Protein AF-A0A4R8WS89-F1 (afdb_monomer_lite)

Radius of gyration: 23.94 Å; chains: 1; bounding box: 69×52×67 Å

Foldseek 3Di:
DFPCVLQVLLLVLLLVLLVVLLVCLVAPLFDPVFPLRLVLSLLLSVLSNLLNVLLSQLSVLLVQLVVLVVVLLVVLQVCCVPPVGSDDDPPPDVVNVVSVVSNLVSLLSNLVSLQSSQQSLQLNLCSLLQFLAASVPGGNLQLDFCDQDDDDDPVRHDPSRVNRADPCVDPSNVLSVVLSVQLSVLLPVLADRCLVVLSVLVNCCSPPNPDEDWDWDWDQDPVPRTIDIATWAFPGSNDHNVVLCVVCVNPVPSGTDPGRVSVSSSSSSSSSSSSSNSSSVSSVVSNVVCSVPSVSRHRSCSHHDDDPDDDDDCDPDNDCPCPPVPPDDPDDDVSVVSSCVSSVNDDPDD

Sequence (350 aa):
MLALGSIKAGMSASLDFAGRLVEDLDSSLWDSSDPATDDVRDYMVGAARAVAANLQNASVHLKYYGELRYAQDAEMGQLSRSTGRPFPIPGTNPRFDEREAQLDAAEQGLFVAAGASLDCLAAVLAGVAGLRTPIQRVDYGMLTPLRVAGARTEVDYDRRLLRALSPAHTDLGQLQLGAVAALGAAVDASGPAGWLLWAFGVRNMSVHREHRMELISTARSTRRGRMVVDRLGPANPDQSHMAALKTAEYELAQFYIHEDLGTTLKGVMSSLSTTVVGTVAVLGNLWAERKARPELTVSASAQWKPVSAYQVFKGYEPGPMGISSEKSALIMHPSDARRMKAGGLIKPVR

Structure (mmCIF, N/CA/C/O backbone):
data_AF-A0A4R8WS89-F1
#
_entry.id   AF-A0A4R8WS89-F1
#
loop_
_atom_site.group_PDB
_atom_site.id
_atom_site.type_symbol
_atom_site.label_atom_id
_atom_site.label_alt_id
_atom_site.label_comp_id
_atom_site.label_asym_id
_atom_site.label_entity_id
_atom_site.label_seq_id
_atom_site.pdbx_PDB_ins_code
_atom_site.Cartn_x
_atom_site.Cartn_y
_atom_site.Cartn_z
_atom_site.occupancy
_atom_site.B_iso_or_equiv
_atom_site.auth_seq_id
_atom_site.auth_comp_id
_atom_site.auth_asym_id
_atom_site.auth_atom_id
_atom_site.pdbx_PDB_model_num
ATOM 1 N N . MET A 1 1 ? 9.024 0.461 21.483 1.00 44.91 1 MET A N 1
ATOM 2 C CA . MET A 1 1 ? 9.593 -0.427 20.444 1.00 44.91 1 MET A CA 1
ATOM 3 C C . MET A 1 1 ? 8.542 -0.574 19.344 1.00 44.91 1 MET A C 1
ATOM 5 O O . MET A 1 1 ? 7.397 -0.835 19.686 1.00 44.91 1 MET A O 1
ATOM 9 N N . LEU A 1 2 ? 8.857 -0.263 18.080 1.00 52.19 2 LEU A N 1
ATOM 10 C CA . LEU A 1 2 ? 7.896 -0.367 16.967 1.00 52.19 2 LEU A CA 1
ATOM 11 C C . LEU A 1 2 ? 7.466 -1.833 16.777 1.00 52.19 2 LEU A C 1
ATOM 13 O O . LEU A 1 2 ? 8.294 -2.730 16.941 1.00 52.19 2 LEU A O 1
ATOM 17 N N . ALA A 1 3 ? 6.208 -2.080 16.402 1.00 60.16 3 ALA A N 1
ATOM 18 C CA . ALA A 1 3 ? 5.693 -3.414 16.076 1.00 60.16 3 ALA A CA 1
ATOM 19 C C . ALA A 1 3 ? 6.201 -3.896 14.699 1.00 60.16 3 ALA A C 1
ATOM 21 O O . ALA A 1 3 ? 5.437 -4.367 13.867 1.00 60.16 3 ALA A O 1
ATOM 22 N N . LEU A 1 4 ? 7.507 -3.762 14.443 1.00 75.06 4 LEU A N 1
ATOM 23 C CA . LEU A 1 4 ? 8.119 -4.097 13.155 1.00 75.06 4 LEU A CA 1
ATOM 24 C C . LEU A 1 4 ? 8.041 -5.591 12.846 1.00 75.06 4 LEU A C 1
ATOM 26 O O . LEU A 1 4 ? 8.180 -5.964 11.690 1.00 75.06 4 LEU A O 1
ATOM 30 N N . GLY A 1 5 ? 7.819 -6.448 13.849 1.00 80.94 5 GLY A N 1
ATOM 31 C CA . GLY A 1 5 ? 7.820 -7.901 13.680 1.00 80.94 5 GLY A CA 1
ATOM 32 C C . GLY A 1 5 ? 6.913 -8.390 12.548 1.00 80.94 5 GLY A C 1
ATOM 33 O O . GLY A 1 5 ? 7.347 -9.227 11.765 1.00 80.94 5 GLY A O 1
ATOM 34 N N . SER A 1 6 ? 5.706 -7.828 12.409 1.00 84.00 6 SER A N 1
ATOM 35 C CA . SER A 1 6 ? 4.748 -8.237 11.371 1.00 84.00 6 SER A CA 1
ATOM 36 C C . SER A 1 6 ? 5.037 -7.666 9.983 1.00 84.00 6 SER A C 1
ATOM 38 O O . SER A 1 6 ? 4.530 -8.209 9.010 1.00 84.00 6 SER A O 1
ATOM 40 N N . ILE A 1 7 ? 5.840 -6.599 9.871 1.00 93.19 7 ILE A N 1
ATOM 41 C CA . ILE A 1 7 ? 6.095 -5.913 8.591 1.00 93.19 7 ILE A CA 1
ATOM 42 C C . ILE A 1 7 ? 7.534 -6.015 8.091 1.00 93.19 7 ILE A C 1
ATOM 44 O O . ILE A 1 7 ? 7.802 -5.700 6.931 1.00 93.19 7 ILE A O 1
ATOM 48 N N . LYS A 1 8 ? 8.461 -6.452 8.950 1.00 95.25 8 LYS A N 1
ATOM 49 C CA . LYS A 1 8 ? 9.904 -6.471 8.686 1.00 95.25 8 LYS A CA 1
ATOM 50 C C . LYS A 1 8 ? 10.237 -7.231 7.407 1.00 95.25 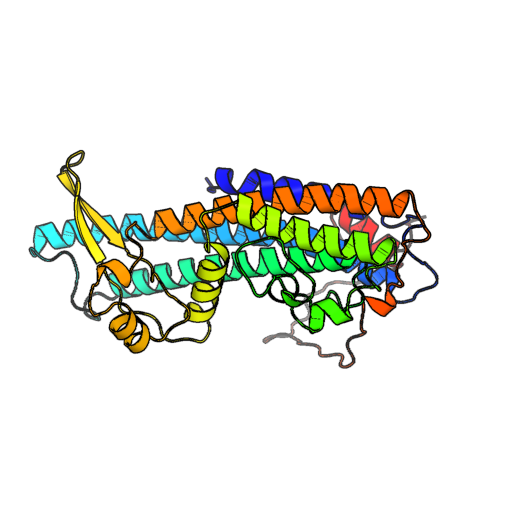8 LYS A C 1
ATOM 52 O O . LYS A 1 8 ? 11.046 -6.745 6.628 1.00 95.25 8 LYS A O 1
ATOM 57 N N . ALA A 1 9 ? 9.603 -8.382 7.182 1.00 96.69 9 ALA A N 1
ATOM 58 C CA . ALA A 1 9 ? 9.845 -9.195 5.994 1.00 96.69 9 ALA A CA 1
ATOM 59 C C . ALA A 1 9 ? 9.484 -8.438 4.704 1.00 96.69 9 ALA A C 1
ATOM 61 O O . ALA A 1 9 ? 10.320 -8.331 3.812 1.00 96.69 9 ALA A O 1
ATOM 62 N N . GLY A 1 10 ? 8.289 -7.843 4.637 1.00 97.31 10 GLY A N 1
ATOM 63 C CA . GLY A 1 10 ? 7.866 -7.023 3.497 1.00 97.31 10 GLY A CA 1
ATOM 64 C C . GLY A 1 10 ? 8.741 -5.785 3.284 1.00 97.31 10 GLY A C 1
ATOM 65 O O . GLY A 1 10 ? 9.119 -5.493 2.151 1.00 97.31 10 GLY A O 1
ATOM 66 N N . MET A 1 11 ? 9.135 -5.091 4.360 1.00 97.94 11 MET A N 1
ATOM 67 C CA . MET A 1 11 ? 10.064 -3.958 4.264 1.00 97.94 11 MET A CA 1
ATOM 68 C C . MET A 1 11 ? 11.417 -4.386 3.690 1.00 97.94 11 MET A C 1
ATOM 70 O O . MET A 1 11 ? 11.892 -3.767 2.741 1.00 97.94 11 MET A O 1
ATOM 74 N N . SER A 1 12 ? 12.024 -5.437 4.249 1.00 97.94 12 SER A N 1
ATOM 75 C CA . SER A 1 12 ? 13.309 -5.966 3.787 1.00 97.94 12 SER A CA 1
ATOM 76 C C . SER A 1 12 ? 13.232 -6.407 2.332 1.00 97.94 12 SER A C 1
ATOM 78 O O . SER A 1 12 ? 14.038 -5.945 1.538 1.00 97.94 12 SER A O 1
ATOM 80 N N . ALA A 1 13 ? 12.215 -7.188 1.954 1.00 98.06 13 ALA A N 1
ATOM 81 C CA . ALA A 1 13 ? 12.032 -7.625 0.573 1.00 98.06 13 ALA A CA 1
ATOM 82 C C . ALA A 1 13 ? 11.988 -6.433 -0.396 1.00 98.06 13 ALA A C 1
ATOM 84 O O . ALA A 1 13 ? 12.716 -6.408 -1.388 1.00 98.06 13 ALA A O 1
ATOM 85 N N . SER A 1 14 ? 11.187 -5.411 -0.087 1.00 98.06 14 SER A N 1
ATOM 86 C CA . SER A 1 14 ? 11.056 -4.241 -0.957 1.00 98.06 14 SER A CA 1
ATOM 87 C C . SER A 1 14 ? 12.336 -3.404 -1.040 1.00 98.06 14 SER A C 1
ATOM 89 O O . SER A 1 14 ? 12.697 -2.930 -2.117 1.00 98.06 14 SER A O 1
ATOM 91 N N . LEU A 1 15 ? 13.046 -3.234 0.080 1.00 97.88 15 LEU A N 1
ATOM 92 C CA . LEU A 1 15 ? 14.325 -2.519 0.117 1.00 97.88 15 LEU A CA 1
ATOM 93 C C . LEU A 1 15 ? 15.430 -3.274 -0.625 1.00 97.88 15 LEU A C 1
ATOM 95 O O . LEU A 1 15 ? 16.183 -2.653 -1.375 1.00 97.88 15 LEU A O 1
ATOM 99 N N . ASP A 1 16 ? 15.494 -4.594 -0.470 1.00 97.75 16 ASP A N 1
ATOM 100 C CA . ASP A 1 16 ? 16.438 -5.449 -1.186 1.00 97.75 16 ASP A CA 1
ATOM 101 C C . ASP A 1 16 ? 16.180 -5.377 -2.695 1.00 97.75 16 ASP A C 1
ATOM 103 O O . ASP A 1 16 ? 17.112 -5.233 -3.488 1.00 97.75 16 ASP A O 1
ATOM 107 N N . PHE A 1 17 ? 14.909 -5.398 -3.109 1.00 97.88 17 PHE A N 1
ATOM 108 C CA . PHE A 1 17 ? 14.542 -5.232 -4.512 1.00 97.88 17 PHE A CA 1
ATOM 109 C C . PHE A 1 17 ? 14.887 -3.838 -5.045 1.00 97.88 17 PHE A C 1
ATOM 111 O O . PHE A 1 17 ? 15.453 -3.724 -6.129 1.00 97.88 17 PHE A O 1
ATOM 118 N N . ALA A 1 18 ? 14.644 -2.779 -4.267 1.00 97.50 18 ALA A N 1
ATOM 119 C CA . ALA A 1 18 ? 15.097 -1.435 -4.618 1.00 97.50 18 ALA A CA 1
ATOM 120 C C . ALA A 1 18 ? 16.629 -1.364 -4.765 1.00 97.50 18 ALA A C 1
ATOM 122 O O . ALA A 1 18 ? 17.125 -0.652 -5.635 1.00 97.50 18 ALA A O 1
ATOM 123 N N . GLY A 1 19 ? 17.379 -2.109 -3.946 1.00 95.94 19 GLY A N 1
ATOM 124 C CA . GLY A 1 19 ? 18.829 -2.270 -4.077 1.00 95.94 19 GLY A CA 1
ATOM 125 C C . GLY A 1 19 ? 19.228 -2.877 -5.421 1.00 95.94 19 GLY A C 1
ATOM 126 O O . GLY A 1 19 ? 20.057 -2.301 -6.121 1.00 95.94 19 GLY A O 1
ATOM 127 N N . ARG A 1 20 ? 18.562 -3.962 -5.835 1.00 95.12 20 ARG A N 1
ATOM 128 C CA . ARG A 1 20 ? 18.774 -4.591 -7.153 1.00 95.12 20 ARG A CA 1
ATOM 129 C C . ARG A 1 20 ? 18.468 -3.634 -8.307 1.00 95.12 20 ARG A C 1
ATOM 131 O O . ARG A 1 20 ? 19.241 -3.552 -9.253 1.00 95.12 20 ARG A O 1
ATOM 138 N N . LEU A 1 21 ? 17.383 -2.859 -8.210 1.00 94.69 21 LEU A N 1
ATOM 139 C CA . LEU A 1 21 ? 17.062 -1.833 -9.211 1.00 94.69 21 LEU A CA 1
ATOM 140 C C . LEU A 1 21 ? 18.150 -0.749 -9.297 1.00 94.69 21 LEU A C 1
ATOM 142 O O . LEU A 1 21 ? 18.467 -0.292 -10.390 1.00 94.69 21 LEU A O 1
ATOM 146 N N . VAL A 1 22 ? 18.746 -0.357 -8.162 1.00 94.00 22 VAL A N 1
ATOM 147 C CA . VAL A 1 22 ? 19.872 0.595 -8.125 1.00 94.00 22 VAL A CA 1
ATOM 148 C C . VAL A 1 22 ? 21.136 0.011 -8.764 1.00 94.00 22 VAL A C 1
ATOM 150 O O . VAL A 1 22 ? 21.886 0.742 -9.406 1.00 94.00 22 VAL A O 1
ATOM 153 N N . GLU A 1 23 ? 21.402 -1.279 -8.570 1.00 92.38 23 GLU A N 1
ATOM 154 C CA . GLU A 1 23 ? 22.540 -1.970 -9.194 1.00 92.38 23 GLU A CA 1
ATOM 155 C C . GLU A 1 23 ? 22.389 -2.070 -10.716 1.00 92.38 23 GLU A C 1
ATOM 157 O O . GLU A 1 23 ? 23.380 -1.968 -11.435 1.00 92.38 23 GLU A O 1
ATOM 162 N N . ASP A 1 24 ? 21.154 -2.184 -11.205 1.00 91.88 24 ASP A N 1
ATOM 163 C CA . ASP A 1 24 ? 20.833 -2.339 -12.624 1.00 91.88 24 ASP A CA 1
ATOM 164 C C . ASP A 1 24 ? 20.490 -1.007 -13.337 1.00 91.88 24 ASP A C 1
ATOM 166 O O . ASP A 1 24 ? 19.941 -1.034 -14.443 1.00 91.88 24 ASP A O 1
ATOM 170 N N . LEU A 1 25 ? 20.805 0.162 -12.755 1.00 87.50 25 LEU A N 1
ATOM 171 C CA . LEU A 1 25 ? 20.518 1.478 -13.366 1.00 87.50 25 LEU A CA 1
ATOM 172 C C . LEU A 1 25 ? 21.179 1.663 -14.742 1.00 87.50 25 LEU A C 1
ATOM 174 O O . LEU A 1 25 ? 20.567 2.241 -15.635 1.00 87.50 25 LEU A O 1
ATOM 178 N N . ASP A 1 26 ? 22.383 1.117 -14.924 1.00 82.25 26 ASP A N 1
ATOM 179 C CA . ASP A 1 26 ? 23.155 1.193 -16.174 1.00 82.25 26 ASP A CA 1
ATOM 180 C C . ASP A 1 26 ? 23.006 -0.075 -17.044 1.00 82.25 26 ASP A C 1
ATOM 182 O O . ASP A 1 26 ? 23.783 -0.303 -17.971 1.00 82.25 26 ASP A O 1
ATOM 186 N N . SER A 1 27 ? 22.039 -0.947 -16.735 1.00 78.56 27 SER A N 1
ATOM 187 C CA . SER A 1 27 ? 21.859 -2.208 -17.464 1.00 78.56 27 SER A CA 1
ATOM 188 C C . SER A 1 27 ? 21.318 -2.002 -18.886 1.00 78.56 27 SER A C 1
ATOM 190 O O . SER A 1 27 ? 20.591 -1.049 -19.171 1.00 78.56 27 SER A O 1
ATOM 192 N N . SER A 1 28 ? 21.617 -2.953 -19.779 1.00 77.06 28 SER A N 1
ATOM 193 C CA . SER A 1 28 ? 21.135 -2.973 -21.172 1.00 77.06 28 SER A CA 1
ATOM 194 C C . SER A 1 28 ? 19.626 -3.199 -21.312 1.00 77.06 28 SER A C 1
ATOM 196 O O . SER A 1 28 ? 19.102 -3.113 -22.418 1.00 77.06 28 SER A O 1
ATOM 198 N N . LEU A 1 29 ? 18.927 -3.483 -20.208 1.00 80.38 29 LEU A N 1
ATOM 199 C CA . LEU A 1 29 ? 17.463 -3.544 -20.154 1.00 80.38 29 LEU A CA 1
ATOM 200 C C . LEU A 1 29 ? 16.787 -2.224 -20.484 1.00 80.38 29 LEU A C 1
ATOM 202 O O . LEU A 1 29 ? 15.601 -2.178 -20.801 1.00 80.38 29 LEU A O 1
ATOM 206 N N . TRP A 1 30 ? 17.521 -1.147 -20.293 1.00 83.88 30 TRP A N 1
ATOM 207 C CA . TRP A 1 30 ? 17.014 0.185 -20.438 1.00 83.88 30 TRP A CA 1
ATOM 208 C C . TRP A 1 30 ? 17.479 0.742 -21.771 1.00 83.88 30 TRP A C 1
ATOM 210 O O . TRP A 1 30 ? 18.681 0.866 -22.013 1.00 83.88 30 TRP A O 1
ATOM 220 N N . ASP A 1 31 ? 16.528 1.123 -22.611 1.00 85.12 31 ASP A N 1
ATOM 221 C CA . ASP A 1 31 ? 16.833 1.798 -23.861 1.00 85.12 31 ASP A CA 1
ATOM 222 C C . ASP A 1 31 ? 17.318 3.226 -23.575 1.00 85.12 31 ASP A C 1
ATOM 224 O O . ASP A 1 31 ? 16.526 4.127 -23.303 1.00 85.12 31 ASP A O 1
ATOM 228 N N . SER A 1 32 ? 18.633 3.440 -23.614 1.00 83.00 32 SER A N 1
ATOM 229 C CA . SER A 1 32 ? 19.241 4.755 -23.383 1.00 83.00 32 SER A CA 1
ATOM 230 C C . SER A 1 32 ? 18.917 5.779 -24.473 1.00 83.00 32 SER A C 1
ATOM 232 O O . SER A 1 32 ? 19.190 6.963 -24.283 1.00 83.00 32 SER A O 1
ATOM 234 N N . SER A 1 33 ? 18.346 5.349 -25.603 1.00 86.81 33 SER A N 1
ATOM 235 C CA . SER A 1 33 ? 17.856 6.258 -26.639 1.00 86.81 33 SER A CA 1
ATOM 236 C C . SER A 1 33 ? 16.456 6.805 -26.340 1.00 86.81 33 SER A C 1
ATOM 238 O O . SER A 1 33 ? 16.067 7.828 -26.906 1.00 86.81 33 SER A O 1
ATOM 240 N N . ASP A 1 34 ? 15.713 6.171 -25.426 1.00 90.25 34 ASP A N 1
ATOM 241 C CA . ASP A 1 34 ? 14.384 6.612 -25.015 1.00 90.25 34 ASP A CA 1
ATOM 242 C C . ASP A 1 34 ? 14.492 7.722 -23.948 1.00 90.25 34 ASP A C 1
ATOM 244 O O . ASP A 1 34 ? 15.013 7.484 -22.854 1.00 90.25 34 ASP A O 1
ATOM 248 N N . PRO A 1 35 ? 13.984 8.941 -24.217 1.00 88.25 35 PRO A N 1
ATOM 249 C CA . PRO A 1 35 ? 14.132 10.080 -23.311 1.00 88.25 35 PRO A CA 1
ATOM 250 C C . PRO A 1 35 ? 13.407 9.903 -21.969 1.00 88.25 35 PRO A C 1
ATOM 252 O O . PRO A 1 35 ? 13.700 10.632 -21.027 1.00 88.25 35 PRO A O 1
ATOM 255 N N . ALA A 1 36 ? 12.464 8.963 -21.863 1.00 92.50 36 ALA A N 1
ATOM 256 C CA . ALA A 1 36 ? 11.758 8.672 -20.617 1.00 92.50 36 ALA A CA 1
ATOM 257 C C . ALA A 1 36 ? 12.492 7.665 -19.715 1.00 92.50 36 ALA A C 1
ATOM 259 O O . ALA A 1 36 ? 12.030 7.370 -18.611 1.00 92.50 36 ALA A O 1
ATOM 260 N N . THR A 1 37 ? 13.608 7.098 -20.174 1.00 92.25 37 THR A N 1
ATOM 261 C CA . THR A 1 37 ? 14.302 6.018 -19.468 1.00 92.25 37 THR A CA 1
ATOM 262 C C . THR A 1 37 ? 14.797 6.439 -18.088 1.00 92.25 37 THR A C 1
ATOM 264 O O . THR A 1 37 ? 14.588 5.703 -17.123 1.00 92.25 37 THR A O 1
ATOM 267 N N . ASP A 1 38 ? 15.395 7.623 -17.959 1.00 90.88 38 ASP A N 1
ATOM 268 C CA . ASP A 1 38 ? 15.930 8.100 -16.676 1.00 90.88 38 ASP A CA 1
ATOM 269 C C . ASP A 1 38 ? 14.822 8.311 -15.639 1.00 90.88 38 ASP A C 1
ATOM 271 O O . ASP A 1 38 ? 14.949 7.899 -14.483 1.00 90.88 38 ASP A O 1
ATOM 275 N N . ASP A 1 39 ? 13.698 8.864 -16.085 1.00 92.19 39 ASP A N 1
ATOM 276 C CA . ASP A 1 39 ? 12.503 9.076 -15.279 1.00 92.19 39 ASP A CA 1
ATOM 277 C C . ASP A 1 39 ? 11.899 7.753 -14.775 1.00 92.19 39 ASP A C 1
ATOM 279 O O . ASP A 1 39 ? 11.593 7.609 -13.588 1.00 92.19 39 ASP A O 1
ATOM 283 N N . VAL A 1 40 ? 11.744 6.761 -15.661 1.00 93.75 40 VAL A N 1
ATOM 284 C CA . VAL A 1 40 ? 11.196 5.443 -15.298 1.00 93.75 40 VAL A CA 1
ATOM 285 C C . VAL A 1 40 ? 12.122 4.720 -14.320 1.00 93.75 40 VAL A C 1
ATOM 287 O O . VAL A 1 40 ? 11.647 4.203 -13.304 1.00 93.75 40 VAL A O 1
ATOM 290 N N . ARG A 1 41 ? 13.435 4.716 -14.589 1.00 92.69 41 ARG A N 1
ATOM 291 C CA . ARG A 1 41 ? 14.458 4.126 -13.711 1.00 92.69 41 ARG A CA 1
ATOM 292 C C . ARG A 1 41 ? 14.380 4.714 -12.305 1.00 92.69 41 ARG A C 1
ATOM 294 O O . ARG A 1 41 ? 14.272 3.969 -11.328 1.00 92.69 41 ARG A O 1
ATOM 301 N N . ASP A 1 42 ? 14.417 6.043 -12.201 1.00 93.31 42 ASP A N 1
ATOM 302 C CA . ASP A 1 42 ? 14.397 6.729 -10.913 1.00 93.31 42 ASP A CA 1
ATOM 303 C C . ASP A 1 42 ? 13.085 6.486 -10.160 1.00 93.31 42 ASP A C 1
ATOM 305 O O . ASP A 1 42 ? 13.095 6.122 -8.976 1.00 93.31 42 ASP A O 1
ATOM 309 N N . TYR A 1 43 ? 11.958 6.609 -10.865 1.00 95.38 43 TYR A N 1
ATOM 310 C CA . TYR A 1 43 ? 10.637 6.429 -10.285 1.00 95.38 43 TYR A CA 1
ATOM 311 C C . TYR A 1 43 ? 10.436 5.013 -9.744 1.00 95.38 43 TYR A C 1
ATOM 313 O O . TYR A 1 43 ? 9.904 4.857 -8.647 1.00 95.38 43 TYR A O 1
ATOM 321 N N . MET A 1 44 ? 10.893 3.975 -10.451 1.00 95.56 44 MET A N 1
ATOM 322 C CA . MET A 1 44 ? 10.782 2.589 -9.982 1.00 95.56 44 MET A CA 1
ATOM 323 C C . MET A 1 44 ? 11.575 2.343 -8.694 1.00 95.56 44 MET A C 1
ATOM 325 O O . MET A 1 44 ? 11.065 1.698 -7.774 1.00 95.56 44 MET A O 1
ATOM 329 N N . VAL A 1 45 ? 12.791 2.891 -8.586 1.00 96.56 45 VAL A N 1
ATOM 330 C CA . VAL A 1 45 ? 13.577 2.830 -7.342 1.00 96.56 45 VAL A CA 1
ATOM 331 C C . VAL A 1 45 ? 12.851 3.567 -6.213 1.00 96.56 45 VAL A C 1
ATOM 333 O O . VAL A 1 45 ? 12.752 3.049 -5.096 1.00 96.56 45 VAL A O 1
ATOM 336 N N . GLY A 1 46 ? 12.322 4.760 -6.498 1.00 96.69 46 GLY A N 1
ATOM 337 C CA . GLY A 1 46 ? 11.535 5.547 -5.552 1.00 96.69 46 GLY A CA 1
ATOM 338 C C . GLY A 1 46 ? 10.292 4.805 -5.060 1.00 96.69 46 GLY A C 1
ATOM 339 O O . GLY A 1 46 ? 10.086 4.693 -3.853 1.00 96.69 46 GLY A O 1
ATOM 340 N N . ALA A 1 47 ? 9.511 4.231 -5.975 1.00 98.00 47 ALA A N 1
ATOM 341 C CA . ALA A 1 47 ? 8.306 3.467 -5.675 1.00 98.00 47 ALA A CA 1
ATOM 342 C C . ALA A 1 47 ? 8.617 2.215 -4.837 1.00 98.00 47 ALA A C 1
ATOM 344 O O . ALA A 1 47 ? 7.959 1.983 -3.825 1.00 98.00 47 ALA A O 1
ATOM 345 N N . ALA A 1 48 ? 9.673 1.461 -5.166 1.00 98.12 48 ALA A N 1
ATOM 346 C CA . ALA A 1 48 ? 10.086 0.289 -4.388 1.00 98.12 48 ALA A CA 1
ATOM 347 C C . ALA A 1 48 ? 10.512 0.650 -2.952 1.00 98.12 48 ALA A C 1
ATOM 349 O O . ALA A 1 48 ? 10.204 -0.073 -2.002 1.00 98.12 48 ALA A O 1
ATOM 350 N N . ARG A 1 49 ? 11.167 1.799 -2.747 1.00 97.88 49 ARG A N 1
ATOM 351 C CA . ARG A 1 49 ? 11.454 2.308 -1.392 1.00 97.88 49 ARG A CA 1
ATOM 352 C C . ARG A 1 49 ? 10.196 2.806 -0.684 1.00 97.88 49 ARG A C 1
ATOM 354 O O . ARG A 1 49 ? 10.046 2.585 0.518 1.00 97.88 49 ARG A O 1
ATOM 361 N N . ALA A 1 50 ? 9.289 3.446 -1.419 1.00 98.19 50 ALA A N 1
ATOM 362 C CA . ALA A 1 50 ? 8.039 3.970 -0.883 1.00 98.19 50 ALA A CA 1
ATOM 363 C C . ALA A 1 50 ? 7.127 2.860 -0.343 1.00 98.19 50 ALA A C 1
ATOM 365 O O . ALA A 1 50 ? 6.490 3.068 0.685 1.00 98.19 50 ALA A O 1
ATOM 366 N N . VAL A 1 51 ? 7.130 1.657 -0.935 1.00 98.44 51 VAL A N 1
ATOM 367 C CA . VAL A 1 51 ? 6.446 0.478 -0.365 1.00 98.44 51 VAL A CA 1
ATOM 368 C C . VAL A 1 51 ? 6.875 0.248 1.090 1.00 98.44 51 VAL A C 1
ATOM 370 O O . VAL A 1 51 ? 6.018 0.171 1.972 1.00 98.44 51 VAL A O 1
ATOM 373 N N . ALA A 1 52 ? 8.186 0.196 1.363 1.00 97.88 52 ALA A N 1
ATOM 374 C CA . ALA A 1 52 ? 8.722 -0.024 2.708 1.00 97.88 52 ALA A CA 1
ATOM 375 C C . ALA A 1 52 ? 8.445 1.154 3.655 1.00 97.88 52 ALA A C 1
ATOM 377 O O . ALA A 1 52 ? 8.069 0.935 4.808 1.00 97.88 52 ALA A O 1
ATOM 378 N N . ALA A 1 53 ? 8.579 2.393 3.170 1.00 97.81 53 ALA A N 1
ATOM 379 C CA . ALA A 1 53 ? 8.251 3.589 3.948 1.00 97.81 53 ALA A CA 1
ATOM 380 C C . ALA A 1 53 ? 6.765 3.615 4.352 1.00 97.81 53 ALA A C 1
ATOM 382 O O . ALA A 1 53 ? 6.432 3.905 5.499 1.00 97.81 53 ALA A O 1
ATOM 383 N N . ASN A 1 54 ? 5.867 3.230 3.443 1.00 98.31 54 ASN A N 1
ATOM 384 C CA . ASN A 1 54 ? 4.432 3.168 3.699 1.00 98.31 54 ASN A CA 1
ATOM 385 C C . ASN A 1 54 ? 4.054 2.025 4.656 1.00 98.31 54 ASN A C 1
ATOM 387 O O . ASN A 1 54 ? 3.227 2.234 5.543 1.00 98.31 54 ASN A O 1
ATOM 391 N N . LEU A 1 55 ? 4.709 0.857 4.571 1.00 97.75 55 LEU A N 1
ATOM 392 C CA . LEU A 1 55 ? 4.571 -0.195 5.592 1.00 97.75 55 LEU A CA 1
ATOM 393 C C . LEU A 1 55 ? 4.979 0.319 6.977 1.00 97.75 55 LEU A C 1
ATOM 395 O O . LEU A 1 55 ? 4.278 0.087 7.965 1.00 97.75 55 LEU A O 1
ATOM 399 N N . GLN A 1 56 ? 6.099 1.042 7.053 1.00 97.19 56 GLN A N 1
ATOM 400 C CA . GLN A 1 56 ? 6.569 1.635 8.299 1.00 97.19 56 GLN A CA 1
ATOM 401 C C . GLN A 1 56 ? 5.558 2.647 8.851 1.00 97.19 56 GLN A C 1
ATOM 403 O O . GLN A 1 56 ? 5.203 2.545 10.026 1.00 97.19 56 GLN A O 1
ATOM 408 N N . ASN A 1 57 ? 5.042 3.554 8.019 1.00 97.31 57 ASN A N 1
ATOM 409 C CA . ASN A 1 57 ? 4.009 4.519 8.408 1.00 97.31 57 ASN A CA 1
ATOM 410 C C . ASN A 1 57 ? 2.754 3.817 8.947 1.00 97.31 57 ASN A C 1
ATOM 412 O O . ASN A 1 57 ? 2.287 4.140 10.039 1.00 97.31 57 ASN A O 1
ATOM 416 N N . ALA A 1 58 ? 2.266 2.786 8.255 1.00 97.06 58 ALA A N 1
ATOM 417 C CA . ALA A 1 58 ? 1.127 1.997 8.716 1.00 97.06 58 ALA A CA 1
ATOM 418 C C . ALA A 1 58 ? 1.396 1.320 10.080 1.00 97.06 58 ALA A C 1
ATOM 420 O O . ALA A 1 58 ? 0.520 1.295 10.944 1.00 97.06 58 ALA A O 1
ATOM 421 N N . SER A 1 59 ? 2.624 0.848 10.342 1.00 96.62 59 SER A N 1
ATOM 422 C CA . SER A 1 59 ? 2.984 0.295 11.662 1.00 96.62 59 SER A CA 1
ATOM 423 C C . SER A 1 59 ? 3.042 1.331 12.784 1.00 96.62 59 SER A C 1
ATOM 425 O O . SER A 1 59 ? 2.751 0.996 13.935 1.00 96.62 59 SER A O 1
ATOM 427 N N . VAL A 1 60 ? 3.409 2.580 12.473 1.00 96.94 60 VAL A N 1
ATOM 428 C CA . VAL A 1 60 ? 3.376 3.687 13.438 1.00 96.94 60 VAL A CA 1
ATOM 429 C C . VAL A 1 60 ? 1.931 3.956 13.843 1.00 96.94 60 VAL A C 1
ATOM 431 O O . VAL A 1 60 ? 1.645 4.004 15.038 1.00 96.94 60 VAL A O 1
ATOM 434 N N . HIS A 1 61 ? 1.021 4.027 12.870 1.00 97.50 61 HIS A N 1
ATOM 435 C CA . HIS A 1 61 ? -0.409 4.183 13.122 1.00 97.50 61 HIS A CA 1
ATOM 436 C C . HIS A 1 61 ? -0.994 3.017 13.927 1.00 97.50 61 HIS A C 1
ATOM 438 O O . HIS A 1 61 ? -1.678 3.255 14.917 1.00 97.50 61 HIS A O 1
ATOM 444 N N . LEU A 1 62 ? -0.643 1.767 13.601 1.00 96.69 62 LEU A N 1
ATOM 445 C CA . LEU A 1 62 ? -1.078 0.597 14.376 1.00 96.69 62 LEU A CA 1
ATOM 446 C C . LEU A 1 62 ? -0.602 0.651 15.835 1.00 96.69 62 LEU A C 1
ATOM 448 O O . LEU A 1 62 ? -1.344 0.322 16.762 1.00 96.69 62 LEU A O 1
ATOM 452 N N . LYS A 1 63 ? 0.656 1.048 16.053 1.00 95.88 63 LYS A N 1
ATOM 453 C CA . LYS A 1 63 ? 1.210 1.195 17.401 1.00 95.88 63 LYS A CA 1
ATOM 454 C C . LYS A 1 63 ? 0.487 2.298 18.169 1.00 95.88 63 LYS A C 1
ATOM 456 O O . LYS A 1 63 ? 0.119 2.074 19.319 1.00 95.88 63 LYS A O 1
ATOM 461 N N . TYR A 1 64 ? 0.290 3.451 17.536 1.00 96.44 64 TYR A N 1
ATOM 462 C CA . TYR A 1 64 ? -0.399 4.582 18.143 1.00 96.44 64 TYR A CA 1
ATOM 463 C C . TYR A 1 64 ? -1.847 4.220 18.498 1.00 96.44 64 TYR A C 1
ATOM 465 O O . TYR A 1 64 ? -2.254 4.427 19.638 1.00 96.44 64 TYR A O 1
ATOM 473 N N . TYR A 1 65 ? -2.565 3.541 17.595 1.00 95.81 65 TYR A N 1
ATOM 474 C CA . TYR A 1 65 ? -3.891 2.977 17.860 1.00 95.81 65 TYR A CA 1
ATOM 475 C C . TYR A 1 65 ? -3.886 2.081 19.107 1.00 95.81 65 TYR A C 1
ATOM 477 O O . TYR A 1 65 ? -4.713 2.246 19.997 1.00 95.81 65 TYR A O 1
ATOM 485 N N . GLY A 1 66 ? -2.918 1.166 19.231 1.00 93.75 66 GLY A N 1
ATOM 486 C CA . GLY A 1 66 ? -2.805 0.291 20.403 1.00 93.75 66 GLY A CA 1
ATOM 487 C C . GLY A 1 66 ? -2.542 1.032 21.723 1.00 93.75 66 GLY A C 1
ATOM 488 O O . GLY A 1 66 ? -3.077 0.641 22.762 1.00 93.75 66 GLY A O 1
ATOM 489 N N . GLU A 1 67 ? -1.740 2.101 21.699 1.00 94.69 67 GLU A N 1
ATOM 490 C CA . GLU A 1 67 ? -1.449 2.941 22.872 1.00 94.69 67 GLU A CA 1
ATOM 491 C C . GLU A 1 67 ? -2.685 3.737 23.311 1.00 94.69 67 GLU A C 1
ATOM 493 O O . GLU A 1 67 ? -3.038 3.730 24.495 1.00 94.69 67 GLU A O 1
ATOM 498 N N . LEU A 1 68 ? -3.380 4.354 22.353 1.00 93.94 68 LEU A N 1
ATOM 499 C CA . LEU A 1 68 ? -4.647 5.045 22.583 1.00 93.94 68 LEU A CA 1
ATOM 500 C C . LEU A 1 68 ? -5.709 4.085 23.117 1.00 93.94 68 LEU A C 1
ATOM 502 O O . LEU A 1 68 ? -6.384 4.389 24.101 1.00 93.94 68 LEU A O 1
ATOM 506 N N . ARG A 1 69 ? -5.800 2.889 22.525 1.00 90.69 69 ARG A N 1
ATOM 507 C CA . ARG A 1 69 ? -6.775 1.877 22.920 1.00 90.69 69 ARG A CA 1
ATOM 508 C C . ARG A 1 69 ? -6.579 1.447 24.365 1.00 90.69 69 ARG A C 1
ATOM 510 O O . ARG A 1 69 ? -7.527 1.445 25.143 1.00 90.69 69 ARG A O 1
ATOM 517 N N . TYR A 1 70 ? -5.337 1.160 24.748 1.00 89.38 70 TYR A N 1
ATOM 518 C CA . TYR A 1 70 ? -5.004 0.797 26.121 1.00 89.38 70 TYR A CA 1
ATOM 519 C C . TYR A 1 70 ? -5.396 1.891 27.126 1.00 89.38 70 TYR A C 1
ATOM 521 O O . TYR A 1 70 ? -5.945 1.591 28.190 1.00 89.38 70 TYR A O 1
ATOM 529 N N . ALA A 1 71 ? -5.127 3.158 26.795 1.00 89.56 71 ALA A N 1
ATOM 530 C CA . ALA A 1 71 ? -5.499 4.288 27.641 1.00 89.56 71 ALA A CA 1
ATOM 531 C C . ALA A 1 71 ? -7.025 4.422 27.774 1.00 89.56 71 ALA A C 1
ATOM 533 O O . ALA A 1 71 ? -7.529 4.633 28.878 1.00 89.56 71 ALA A O 1
ATOM 534 N N . GLN A 1 72 ? -7.758 4.243 26.674 1.00 87.88 72 GLN A N 1
ATOM 535 C CA . GLN A 1 72 ? -9.214 4.319 26.677 1.00 87.88 72 GLN A CA 1
ATOM 536 C C . GLN A 1 72 ? -9.858 3.184 27.472 1.00 87.88 72 GLN A C 1
ATOM 538 O O . GLN A 1 72 ? -10.743 3.437 28.286 1.00 87.88 72 GLN A O 1
ATOM 543 N N . ASP A 1 73 ? -9.386 1.948 27.308 1.00 85.25 73 ASP A N 1
ATOM 544 C CA . ASP A 1 73 ? -9.884 0.789 28.058 1.00 85.25 73 ASP A CA 1
ATOM 545 C C . ASP A 1 73 ? -9.688 0.960 29.567 1.00 85.25 73 ASP A C 1
ATOM 547 O O . ASP A 1 73 ? -10.551 0.594 30.374 1.00 85.25 73 ASP A O 1
ATOM 551 N N . ALA A 1 74 ? -8.561 1.555 29.969 1.00 85.19 74 ALA A N 1
ATOM 552 C CA . ALA A 1 74 ? -8.305 1.882 31.363 1.00 85.19 74 ALA A CA 1
ATOM 553 C C . ALA A 1 74 ? -9.313 2.912 31.903 1.00 85.19 74 ALA A C 1
ATOM 555 O O . ALA A 1 74 ? -9.832 2.720 33.008 1.00 85.19 74 ALA A O 1
ATOM 556 N N . GLU A 1 75 ? -9.615 3.960 31.131 1.00 86.00 75 GLU A N 1
ATOM 557 C CA . GLU A 1 75 ? -10.595 4.992 31.492 1.00 86.00 75 GLU A CA 1
ATOM 558 C C . GLU A 1 75 ? -12.022 4.426 31.548 1.00 86.00 75 GLU A C 1
ATOM 560 O O . GLU A 1 75 ? -12.704 4.599 32.558 1.00 86.00 75 GLU A O 1
ATOM 565 N N . MET A 1 76 ? -12.447 3.646 30.549 1.00 85.00 76 MET A N 1
ATOM 566 C CA . MET A 1 76 ? -13.758 2.975 30.534 1.00 85.00 76 MET A CA 1
ATOM 567 C C . MET A 1 76 ? -13.924 2.019 31.718 1.00 85.00 76 MET A C 1
ATOM 569 O O . MET A 1 76 ? -14.972 1.974 32.365 1.00 85.00 76 MET A O 1
ATOM 573 N N . GLY A 1 77 ? -12.871 1.274 32.067 1.00 83.06 77 GLY A N 1
ATOM 574 C CA . GLY A 1 77 ? -12.869 0.416 33.249 1.00 83.06 77 GLY A CA 1
ATOM 575 C C . GLY A 1 77 ? -12.974 1.194 34.564 1.00 83.06 77 GLY A C 1
ATOM 576 O O . GLY A 1 77 ? -13.581 0.708 35.519 1.00 83.06 77 GLY A O 1
ATOM 577 N N . GLN A 1 78 ? -12.392 2.394 34.648 1.00 84.25 78 GLN A N 1
ATOM 578 C CA . GLN A 1 78 ? -12.568 3.280 35.802 1.00 84.25 78 GLN A CA 1
ATOM 579 C C . GLN A 1 78 ? -13.989 3.844 35.862 1.00 84.25 78 GLN A C 1
ATOM 581 O O . GLN A 1 78 ? -14.610 3.763 36.920 1.00 84.25 78 GLN A O 1
ATOM 586 N N . LEU A 1 79 ? -14.516 4.326 34.737 1.00 84.25 79 LEU A N 1
ATOM 587 C CA . LEU A 1 79 ? -15.856 4.897 34.643 1.00 84.25 79 LEU A CA 1
ATOM 588 C C . LEU A 1 79 ? -16.944 3.868 34.968 1.00 84.25 79 LEU A C 1
ATOM 590 O O . LEU A 1 79 ? -17.856 4.152 35.743 1.00 84.25 79 LEU A O 1
ATOM 594 N N . SER A 1 80 ? -16.798 2.639 34.466 1.00 83.75 80 SER A N 1
ATOM 595 C CA . SER A 1 80 ? -17.691 1.524 34.788 1.00 83.75 80 SER A CA 1
ATOM 596 C C . SER A 1 80 ? -17.724 1.240 36.291 1.00 83.75 80 SER A C 1
ATOM 598 O O . SER A 1 80 ? -18.797 1.025 36.852 1.00 83.75 80 SER A O 1
ATOM 600 N N . ARG A 1 81 ? -16.571 1.307 36.974 1.00 83.00 81 ARG A N 1
ATOM 601 C CA . ARG A 1 81 ? -16.496 1.118 38.432 1.00 83.00 81 ARG A CA 1
ATOM 602 C C . ARG A 1 81 ? -17.103 2.275 39.223 1.00 83.00 81 ARG A C 1
ATOM 604 O O . ARG A 1 81 ? -17.668 2.018 40.279 1.00 83.00 81 ARG A O 1
ATOM 611 N N . SER A 1 82 ? -16.968 3.516 38.758 1.00 85.81 82 SER A N 1
ATOM 612 C CA . SER A 1 82 ? -17.442 4.696 39.495 1.00 85.81 82 SER A CA 1
ATOM 613 C C . SER A 1 82 ? -18.910 5.038 39.234 1.00 85.81 82 SER A C 1
ATOM 615 O O . SER A 1 82 ? -19.582 5.534 40.131 1.00 85.81 82 SER A O 1
ATOM 617 N N . THR A 1 83 ? -19.418 4.773 38.030 1.00 84.06 83 THR A N 1
ATOM 618 C CA . THR A 1 83 ? -20.763 5.199 37.593 1.00 84.06 83 THR A CA 1
ATOM 619 C C . THR A 1 83 ? -21.699 4.041 37.254 1.00 84.06 83 THR A C 1
ATOM 621 O O . THR A 1 83 ? -22.878 4.259 36.983 1.00 84.06 83 THR A O 1
ATOM 624 N N . GLY A 1 84 ? -21.184 2.809 37.202 1.00 82.25 84 GLY A N 1
ATOM 625 C CA . GLY A 1 84 ? -21.906 1.658 36.657 1.00 82.25 84 GLY A CA 1
ATOM 626 C C . GLY A 1 84 ? -22.052 1.683 35.131 1.00 82.25 84 GLY A C 1
ATOM 627 O O . GLY A 1 84 ? -22.623 0.753 34.567 1.00 82.25 84 GLY A O 1
ATOM 628 N N . ARG A 1 85 ? -21.537 2.716 34.445 1.00 80.50 85 ARG A N 1
ATOM 629 C CA . ARG A 1 85 ? -21.610 2.875 32.988 1.00 80.50 85 ARG A CA 1
ATOM 630 C C . ARG A 1 85 ? -20.208 2.851 32.375 1.00 80.50 85 ARG A C 1
ATOM 632 O O . ARG A 1 85 ? -19.331 3.563 32.856 1.00 80.50 85 ARG A O 1
ATOM 639 N N . PRO A 1 86 ? -19.967 2.048 31.327 1.00 75.94 86 PRO A N 1
ATOM 640 C CA . PRO A 1 86 ? -18.646 1.955 30.710 1.00 75.94 86 PRO A CA 1
ATOM 641 C C . PRO A 1 86 ? -18.296 3.129 29.784 1.00 75.94 86 PRO A C 1
ATOM 643 O O . PRO A 1 86 ? -17.135 3.244 29.404 1.00 75.94 86 PRO A O 1
ATOM 646 N N . PHE A 1 87 ? -19.253 4.012 29.472 1.00 79.56 87 PHE A N 1
ATOM 647 C CA . PHE A 1 87 ? -19.072 5.131 28.542 1.00 79.56 87 PHE A CA 1
ATOM 648 C C . PHE A 1 87 ? -19.574 6.456 29.124 1.00 79.56 87 PHE A C 1
ATOM 650 O O . PHE A 1 87 ? -20.597 6.462 29.825 1.00 79.56 87 PHE A O 1
ATOM 657 N N . PRO A 1 88 ? -18.884 7.577 28.837 1.00 78.38 88 PRO A N 1
ATOM 658 C CA . PRO A 1 88 ? -19.416 8.901 29.115 1.00 78.38 88 PRO A CA 1
ATOM 659 C C . PRO A 1 88 ? -20.549 9.230 28.135 1.00 78.38 88 PRO A C 1
ATOM 661 O O . PRO A 1 88 ? -20.702 8.598 27.092 1.00 78.38 88 PRO A O 1
ATOM 664 N N . ILE A 1 89 ? -21.358 10.236 28.466 1.00 76.94 89 ILE A N 1
ATOM 665 C CA . ILE A 1 89 ? -22.312 10.790 27.500 1.00 76.94 89 ILE A CA 1
ATOM 666 C C . ILE A 1 89 ? -21.486 11.531 26.428 1.00 76.94 89 ILE A C 1
ATOM 668 O O . ILE A 1 89 ? -20.606 12.311 26.812 1.00 76.94 89 ILE A O 1
ATOM 672 N N . PRO A 1 90 ? -21.729 11.325 25.120 1.00 75.44 90 PRO A N 1
ATOM 673 C CA . PRO A 1 90 ? -20.998 12.036 24.070 1.00 75.44 90 PRO A CA 1
ATOM 674 C C . PRO A 1 90 ? -20.997 13.553 24.297 1.00 75.44 90 PRO A C 1
ATOM 676 O O . PRO A 1 90 ? -22.028 14.122 24.669 1.00 75.44 90 PRO A O 1
ATOM 679 N N . GLY A 1 91 ? -19.845 14.207 24.123 1.00 76.69 91 GLY A N 1
ATOM 680 C CA . GLY A 1 91 ? -19.701 15.653 24.323 1.00 76.69 91 GLY A CA 1
ATOM 681 C C . GLY A 1 91 ? -19.586 16.101 25.785 1.00 76.69 91 GLY A C 1
ATOM 682 O O . GLY A 1 91 ? -19.401 17.288 26.049 1.00 76.69 91 GLY A O 1
ATOM 683 N N . THR A 1 92 ? -19.694 15.186 26.755 1.00 82.38 92 THR A N 1
ATOM 684 C CA . THR A 1 92 ? -19.564 15.521 28.189 1.00 82.38 92 THR A CA 1
ATOM 685 C C . THR A 1 92 ? -18.167 15.275 28.748 1.00 82.38 92 THR A C 1
ATOM 687 O O . THR A 1 92 ? -17.854 15.750 29.839 1.00 82.38 92 THR A O 1
ATOM 690 N N . ASN A 1 93 ? -17.309 14.565 28.008 1.00 85.06 93 ASN A N 1
ATOM 691 C CA . ASN A 1 93 ? -15.923 14.318 28.386 1.00 85.06 93 ASN A CA 1
ATOM 692 C C . ASN A 1 93 ? -14.995 14.628 27.197 1.00 85.06 93 ASN A C 1
ATOM 694 O O . ASN A 1 93 ? -14.677 13.724 26.424 1.00 85.06 93 ASN A O 1
ATOM 698 N N . PRO A 1 94 ? -14.495 15.875 27.090 1.00 87.75 94 PRO A N 1
ATOM 699 C CA . PRO A 1 94 ? -13.653 16.301 25.972 1.00 87.75 94 PRO A CA 1
ATOM 700 C C . PRO A 1 94 ? -12.399 15.446 25.773 1.00 87.75 94 PRO A C 1
ATOM 702 O O . PRO A 1 94 ? -11.950 15.271 24.649 1.00 87.75 94 PRO A O 1
ATOM 705 N N . ARG A 1 95 ? -11.835 14.886 26.854 1.00 88.00 95 ARG A N 1
ATOM 706 C CA . ARG A 1 95 ? -10.657 14.008 26.768 1.00 88.00 95 ARG A CA 1
ATOM 707 C C . ARG A 1 95 ? -10.989 12.649 26.165 1.00 88.00 95 ARG A C 1
ATOM 709 O O . ARG A 1 95 ? -10.144 12.062 25.497 1.00 88.00 95 ARG A O 1
ATOM 716 N N . PHE A 1 96 ? -12.184 12.135 26.447 1.00 86.69 96 PHE A N 1
ATOM 717 C CA . PHE A 1 96 ? -12.663 10.899 25.843 1.00 86.69 96 PHE A CA 1
ATOM 718 C C . PHE A 1 96 ? -12.932 11.127 24.356 1.00 86.69 96 PHE A C 1
ATOM 720 O O . PHE A 1 96 ? -12.380 10.405 23.536 1.00 86.69 96 PHE A O 1
ATOM 727 N N . ASP A 1 97 ? -13.666 12.191 24.020 1.00 87.25 97 ASP A N 1
ATOM 728 C CA . ASP A 1 97 ? -13.997 12.550 22.636 1.00 87.25 97 ASP A CA 1
ATOM 729 C C . ASP A 1 97 ? -12.734 12.828 21.791 1.00 87.25 97 ASP A C 1
ATOM 731 O O . ASP A 1 97 ? -12.630 12.385 20.649 1.00 87.25 97 ASP A O 1
ATOM 735 N N . GLU A 1 98 ? -11.727 13.508 22.355 1.00 91.44 98 GLU A N 1
ATOM 736 C CA . GLU A 1 98 ? -10.433 13.718 21.692 1.00 91.44 98 GLU A CA 1
ATOM 737 C C . GLU A 1 98 ? -9.713 12.391 21.418 1.00 91.44 98 GLU A C 1
ATOM 739 O O . GLU A 1 98 ? -9.146 12.199 20.342 1.00 91.44 98 GLU A O 1
ATOM 744 N N . ARG A 1 99 ? -9.738 11.456 22.375 1.00 90.69 99 ARG A N 1
ATOM 745 C CA . ARG A 1 99 ? -9.103 10.147 22.195 1.00 90.69 99 ARG A CA 1
ATOM 746 C C . ARG A 1 99 ? -9.818 9.302 21.147 1.00 90.69 99 ARG A C 1
ATOM 748 O O . ARG A 1 99 ? -9.141 8.597 20.402 1.00 90.69 99 ARG A O 1
ATOM 755 N N . GLU A 1 100 ? -11.140 9.408 21.063 1.00 88.56 100 GLU A N 1
ATOM 756 C CA . GLU A 1 100 ? -11.913 8.769 19.999 1.00 88.56 100 GLU A CA 1
ATOM 757 C C . GLU A 1 100 ? -11.489 9.269 18.623 1.00 88.56 100 GLU A C 1
ATOM 759 O O . GLU A 1 100 ? -11.079 8.476 17.777 1.00 88.56 100 GLU A O 1
ATOM 764 N N . ALA A 1 101 ? -11.436 10.590 18.442 1.00 90.94 101 ALA A N 1
ATOM 765 C CA . ALA A 1 101 ? -10.962 11.180 17.195 1.00 90.94 101 ALA A CA 1
ATOM 766 C C . ALA A 1 101 ? -9.518 10.755 16.855 1.00 90.94 101 ALA A C 1
ATOM 768 O O . ALA A 1 101 ? -9.178 10.561 15.688 1.00 90.94 101 ALA A O 1
ATOM 769 N N . GLN A 1 102 ? -8.654 10.585 17.862 1.00 95.38 102 GLN A N 1
ATOM 770 C CA . GLN A 1 102 ? -7.291 10.083 17.662 1.00 95.38 102 GLN A CA 1
ATOM 771 C C . GLN A 1 102 ? -7.257 8.603 17.252 1.00 95.38 102 GLN A C 1
ATOM 773 O O . GLN A 1 102 ? -6.390 8.221 16.463 1.00 95.38 102 GLN A O 1
ATOM 778 N N . LEU A 1 103 ? -8.167 7.770 17.766 1.00 93.06 103 LEU A N 1
ATOM 779 C CA . LEU A 1 103 ? -8.290 6.366 17.365 1.00 93.06 103 LEU A CA 1
ATOM 780 C C . LEU A 1 103 ? -8.755 6.253 15.914 1.00 93.06 103 LEU A C 1
ATOM 782 O O . LEU A 1 103 ? -8.106 5.543 15.144 1.00 93.06 103 LEU A O 1
ATOM 786 N N . ASP A 1 104 ? -9.769 7.025 15.529 1.00 91.94 104 ASP A N 1
ATOM 787 C CA . ASP A 1 104 ? -10.255 7.100 14.148 1.00 91.94 104 ASP A CA 1
ATOM 788 C C . ASP A 1 104 ? -9.154 7.592 13.197 1.00 91.94 104 ASP A C 1
ATOM 790 O O . ASP A 1 104 ? -8.901 6.998 12.147 1.00 91.94 104 ASP A O 1
ATOM 794 N N . ALA A 1 105 ? -8.419 8.639 13.589 1.00 94.50 105 ALA A N 1
ATOM 795 C CA . ALA A 1 105 ? -7.299 9.156 12.805 1.00 94.50 105 ALA A CA 1
ATOM 796 C C . ALA A 1 105 ? -6.159 8.132 12.667 1.00 94.50 105 ALA A C 1
ATOM 798 O O . ALA A 1 105 ? -5.518 8.043 11.615 1.00 94.50 105 ALA A O 1
ATOM 799 N N . ALA A 1 106 ? -5.887 7.347 13.714 1.00 96.31 106 ALA A N 1
ATOM 800 C CA . ALA A 1 106 ? -4.896 6.280 13.661 1.00 96.31 106 ALA A CA 1
ATOM 801 C C . ALA A 1 106 ? -5.346 5.135 12.738 1.00 96.31 106 ALA A C 1
ATOM 803 O O . ALA A 1 106 ? -4.543 4.657 11.938 1.00 96.31 106 ALA A O 1
ATOM 804 N N . GLU A 1 107 ? -6.615 4.731 12.795 1.00 95.00 107 GLU A N 1
ATOM 805 C CA . GLU A 1 107 ? -7.193 3.742 11.880 1.00 95.00 107 GLU A CA 1
ATOM 806 C C . GLU A 1 107 ? -7.119 4.219 10.422 1.00 95.00 107 GLU A C 1
ATOM 808 O O . GLU A 1 107 ? -6.567 3.528 9.560 1.00 95.00 107 GLU A O 1
ATOM 813 N N . GLN A 1 108 ? -7.597 5.433 10.146 1.00 95.00 108 GLN A N 1
ATOM 814 C CA . GLN A 1 108 ? -7.561 6.023 8.811 1.00 95.00 108 GLN A CA 1
ATOM 815 C C . GLN A 1 108 ? -6.125 6.117 8.283 1.00 95.00 108 GLN A C 1
ATOM 817 O O . GLN A 1 108 ? -5.852 5.724 7.146 1.00 95.00 108 GLN A O 1
ATOM 822 N N . GLY A 1 109 ? -5.192 6.605 9.107 1.00 96.44 109 GLY A N 1
ATOM 823 C CA . GLY A 1 109 ? -3.779 6.708 8.749 1.00 96.44 109 GLY A CA 1
ATOM 824 C C . GLY A 1 109 ? -3.160 5.354 8.395 1.00 96.44 109 GLY A C 1
ATOM 825 O O . GLY A 1 109 ? -2.399 5.257 7.429 1.00 96.44 109 GLY A O 1
ATOM 826 N N . LEU A 1 110 ? -3.541 4.288 9.110 1.00 97.19 110 LEU A N 1
ATOM 827 C CA . LEU A 1 110 ? -3.121 2.923 8.797 1.00 97.19 110 LEU A CA 1
ATOM 828 C C . LEU A 1 110 ? -3.603 2.497 7.409 1.00 97.19 110 LEU A C 1
ATOM 830 O O . LEU A 1 110 ? -2.781 2.076 6.595 1.00 97.19 110 LEU A O 1
ATOM 834 N N . PHE A 1 111 ? -4.898 2.624 7.110 1.00 96.56 111 PHE A N 1
ATOM 835 C CA . PHE A 1 111 ? -5.454 2.185 5.823 1.00 96.56 111 PHE A CA 1
ATOM 836 C C . PHE A 1 111 ? -4.986 3.035 4.638 1.00 96.56 111 PHE A C 1
ATOM 838 O O . PHE A 1 111 ? -4.773 2.505 3.544 1.00 96.56 111 PHE A O 1
ATOM 845 N N . VAL A 1 112 ? -4.773 4.338 4.839 1.00 95.88 112 VAL A N 1
ATOM 846 C CA . VAL A 1 112 ? -4.179 5.219 3.824 1.00 95.88 112 VAL A CA 1
ATOM 847 C C . VAL A 1 112 ? -2.750 4.779 3.507 1.00 95.88 112 VAL A C 1
ATOM 849 O O . VAL A 1 112 ? -2.419 4.599 2.335 1.00 95.88 112 VAL A O 1
ATOM 852 N N . ALA A 1 113 ? -1.921 4.545 4.526 1.00 97.00 113 ALA A N 1
ATOM 853 C CA . ALA A 1 113 ? -0.549 4.084 4.335 1.00 97.00 113 ALA A CA 1
ATOM 854 C C . ALA A 1 113 ? -0.487 2.663 3.742 1.00 97.00 113 ALA A C 1
ATOM 856 O O . ALA A 1 113 ? 0.321 2.400 2.852 1.00 97.00 113 ALA A O 1
ATOM 857 N N . ALA A 1 114 ? -1.374 1.757 4.162 1.00 96.31 114 ALA A N 1
ATOM 858 C CA . ALA A 1 114 ? -1.498 0.418 3.589 1.00 96.31 114 ALA A CA 1
ATOM 859 C C . ALA A 1 114 ? -1.856 0.464 2.093 1.00 96.31 114 ALA A C 1
ATOM 861 O O . ALA A 1 114 ? -1.188 -0.173 1.279 1.00 96.31 114 ALA A O 1
ATOM 862 N N . GLY A 1 115 ? -2.855 1.272 1.719 1.00 95.19 115 GLY A N 1
ATOM 863 C CA . GLY A 1 115 ? -3.232 1.491 0.322 1.00 95.19 115 GLY A CA 1
ATOM 864 C C . GLY A 1 115 ? -2.090 2.087 -0.501 1.00 95.19 115 GLY A C 1
ATOM 865 O O . GLY A 1 115 ? -1.768 1.565 -1.562 1.00 95.19 115 GLY A O 1
ATOM 866 N N . ALA A 1 116 ? -1.404 3.106 0.025 1.00 96.50 116 ALA A N 1
ATOM 867 C CA . ALA A 1 116 ? -0.248 3.707 -0.638 1.00 96.50 116 ALA A CA 1
ATOM 868 C C . ALA A 1 116 ? 0.908 2.708 -0.839 1.00 96.50 116 ALA A C 1
ATOM 870 O O . ALA A 1 116 ? 1.612 2.767 -1.844 1.00 96.50 116 ALA A O 1
ATOM 871 N N . SER A 1 117 ? 1.108 1.766 0.092 1.00 97.56 117 SER A N 1
ATOM 872 C CA . SER A 1 117 ? 2.084 0.682 -0.073 1.00 97.56 117 SER A CA 1
ATOM 873 C C . SER A 1 117 ? 1.739 -0.209 -1.273 1.00 97.56 117 SER A C 1
ATOM 875 O O . SER A 1 117 ? 2.610 -0.496 -2.093 1.00 97.56 117 SER A O 1
ATOM 877 N N . LEU A 1 118 ? 0.466 -0.588 -1.425 1.00 96.12 118 LEU A N 1
ATOM 878 C CA . LEU A 1 118 ? -0.010 -1.393 -2.554 1.00 96.12 118 LEU A CA 1
ATOM 879 C C . LEU A 1 118 ? 0.036 -0.638 -3.883 1.00 96.12 118 LEU A C 1
ATOM 881 O O . LEU A 1 118 ? 0.432 -1.224 -4.886 1.00 96.12 118 LEU A O 1
ATOM 885 N N . ASP A 1 119 ? -0.315 0.648 -3.893 1.00 96.19 119 ASP A N 1
ATOM 886 C CA . ASP A 1 119 ? -0.263 1.486 -5.095 1.00 96.19 119 ASP A CA 1
ATOM 887 C C . ASP A 1 119 ? 1.191 1.637 -5.587 1.00 96.19 119 ASP A C 1
ATOM 889 O O . ASP A 1 119 ? 1.481 1.445 -6.769 1.00 96.19 119 ASP A O 1
ATOM 893 N N . CYS A 1 120 ? 2.150 1.858 -4.676 1.00 98.12 120 CYS A N 1
ATOM 894 C CA . CYS A 1 120 ? 3.573 1.853 -5.025 1.00 98.12 120 CYS A CA 1
ATOM 895 C C . CYS A 1 120 ? 4.049 0.477 -5.521 1.00 98.12 120 CYS A C 1
ATOM 897 O O . CYS A 1 120 ? 4.797 0.410 -6.495 1.00 98.12 120 CYS A O 1
ATOM 899 N N . LEU A 1 121 ? 3.612 -0.621 -4.895 1.00 97.69 121 LEU A N 1
ATOM 900 C CA . LEU A 1 121 ? 3.954 -1.979 -5.332 1.00 97.69 121 LEU A CA 1
ATOM 901 C C . LEU A 1 121 ? 3.401 -2.273 -6.735 1.00 97.69 121 LEU A C 1
ATOM 903 O O . LEU A 1 121 ? 4.095 -2.866 -7.560 1.00 97.69 121 LEU A O 1
ATOM 907 N N . ALA A 1 122 ? 2.181 -1.818 -7.020 1.00 96.31 122 ALA A N 1
ATOM 908 C CA . ALA A 1 122 ? 1.543 -1.931 -8.323 1.00 96.31 122 ALA A CA 1
ATOM 909 C C . ALA A 1 122 ? 2.317 -1.161 -9.401 1.00 96.31 122 ALA A C 1
ATOM 911 O O . ALA A 1 122 ? 2.550 -1.690 -10.489 1.00 96.31 122 ALA A O 1
ATOM 912 N N . ALA A 1 123 ? 2.791 0.047 -9.090 1.00 97.19 123 ALA A N 1
ATOM 913 C CA . ALA A 1 123 ? 3.634 0.820 -9.994 1.00 97.19 123 ALA A CA 1
ATOM 914 C C . ALA A 1 123 ? 4.975 0.122 -10.288 1.00 97.19 123 ALA A C 1
ATOM 916 O O . ALA A 1 123 ? 5.395 0.059 -11.446 1.00 97.19 123 ALA A O 1
ATOM 917 N N . VAL A 1 124 ? 5.620 -0.464 -9.269 1.00 97.75 124 VAL A N 1
ATOM 918 C CA . VAL A 1 124 ? 6.839 -1.269 -9.460 1.00 97.75 124 VAL A CA 1
ATOM 919 C C . VAL A 1 124 ? 6.542 -2.478 -10.344 1.00 97.75 124 VAL A C 1
ATOM 921 O O . VAL A 1 124 ? 7.282 -2.720 -11.295 1.00 97.75 124 VAL A O 1
ATOM 924 N N . LEU A 1 125 ? 5.448 -3.204 -10.094 1.00 97.12 125 LEU A N 1
ATOM 925 C CA . LEU A 1 125 ? 5.047 -4.334 -10.931 1.00 97.12 125 LEU A CA 1
ATOM 926 C C . LEU A 1 125 ? 4.825 -3.912 -12.376 1.00 97.12 125 LEU A C 1
ATOM 928 O O . LEU A 1 125 ? 5.369 -4.547 -13.275 1.00 97.12 125 LEU A O 1
ATOM 932 N N . ALA A 1 126 ? 4.087 -2.829 -12.607 1.00 96.25 126 ALA A N 1
ATOM 933 C CA . ALA A 1 126 ? 3.845 -2.316 -13.946 1.00 96.25 126 ALA A CA 1
ATOM 934 C C . ALA A 1 126 ? 5.153 -1.973 -14.675 1.00 96.25 126 ALA A C 1
ATOM 936 O O . ALA A 1 126 ? 5.312 -2.336 -15.841 1.00 96.25 126 ALA A O 1
ATOM 937 N N . GLY A 1 127 ? 6.109 -1.346 -13.981 1.00 95.69 127 GLY A N 1
ATOM 938 C CA . GLY A 1 127 ? 7.446 -1.060 -14.504 1.00 95.69 127 GLY A CA 1
ATOM 939 C C . GLY A 1 127 ? 8.229 -2.327 -14.865 1.00 95.69 127 GLY A C 1
ATOM 940 O O . GLY A 1 127 ? 8.628 -2.513 -16.015 1.00 95.69 127 GLY A O 1
ATOM 941 N N . VAL A 1 128 ? 8.383 -3.250 -13.911 1.00 95.62 128 VAL A N 1
ATOM 942 C CA . VAL A 1 128 ? 9.142 -4.504 -14.089 1.00 95.62 128 VAL A CA 1
ATOM 943 C C . VAL A 1 128 ? 8.503 -5.405 -15.149 1.00 95.62 128 VAL A C 1
ATOM 945 O O . VAL A 1 128 ? 9.219 -5.977 -15.966 1.00 95.62 128 VAL A O 1
ATOM 948 N N . ALA A 1 129 ? 7.176 -5.506 -15.197 1.00 95.25 129 ALA A N 1
ATOM 949 C CA . ALA A 1 129 ? 6.460 -6.288 -16.207 1.00 95.25 129 ALA A CA 1
ATOM 950 C C . ALA A 1 129 ? 6.411 -5.601 -17.584 1.00 95.25 129 ALA A C 1
ATOM 952 O O . ALA A 1 129 ? 6.017 -6.217 -18.572 1.00 95.25 129 ALA A O 1
ATOM 953 N N . GLY A 1 130 ? 6.795 -4.325 -17.683 1.00 94.38 130 GLY A N 1
ATOM 954 C CA . GLY A 1 130 ? 6.737 -3.590 -18.945 1.00 94.38 130 GLY A CA 1
ATOM 955 C C . GLY A 1 130 ? 5.305 -3.276 -19.397 1.00 94.38 130 GLY A C 1
ATOM 956 O O . GLY A 1 130 ? 5.031 -3.246 -20.596 1.00 94.38 130 GLY A O 1
ATOM 957 N N . LEU A 1 131 ? 4.357 -3.091 -18.469 1.00 95.38 131 LEU A N 1
ATOM 958 C CA . LEU A 1 131 ? 2.984 -2.726 -18.829 1.00 95.38 131 LEU A CA 1
ATOM 959 C C . LEU A 1 131 ? 2.977 -1.373 -19.549 1.00 95.38 131 LEU A C 1
ATOM 961 O O . LEU A 1 131 ? 3.581 -0.413 -19.069 1.00 95.38 131 LEU A O 1
ATOM 965 N N . ARG A 1 132 ? 2.260 -1.281 -20.675 1.00 94.81 132 ARG A N 1
ATOM 966 C CA . ARG A 1 132 ? 2.168 -0.085 -21.536 1.00 94.81 132 ARG A CA 1
ATOM 967 C C . ARG A 1 132 ? 1.201 0.950 -20.954 1.00 94.81 132 ARG A C 1
ATOM 969 O O . ARG A 1 132 ? 0.183 1.296 -21.555 1.00 94.81 132 ARG A O 1
ATOM 976 N N . THR A 1 133 ? 1.481 1.389 -19.733 1.00 94.62 133 THR A N 1
ATOM 977 C CA . THR A 1 133 ? 0.664 2.334 -18.971 1.00 94.62 133 THR A CA 1
ATOM 978 C C . THR A 1 133 ? 1.554 3.319 -18.215 1.00 94.62 133 THR A C 1
ATOM 980 O O . THR A 1 133 ? 2.623 2.919 -17.757 1.00 94.62 133 THR A O 1
ATOM 983 N N . PRO A 1 134 ? 1.132 4.584 -18.027 1.00 94.75 134 PRO A N 1
ATOM 984 C CA . PRO A 1 134 ? 1.865 5.532 -17.196 1.00 94.75 134 PRO A CA 1
ATOM 985 C C . PRO A 1 134 ? 1.994 5.014 -15.759 1.00 94.75 134 PRO A C 1
ATOM 987 O O . PRO A 1 134 ? 1.017 5.047 -15.010 1.00 94.75 134 PRO A O 1
ATOM 990 N N . ILE A 1 135 ? 3.190 4.575 -15.357 1.00 95.56 135 ILE A N 1
ATOM 991 C CA . ILE A 1 135 ? 3.433 3.948 -14.042 1.00 95.56 135 ILE A CA 1
ATOM 992 C C . ILE A 1 135 ? 3.115 4.885 -12.872 1.00 95.56 135 ILE A C 1
ATOM 994 O O . ILE A 1 135 ? 2.706 4.430 -11.813 1.00 95.56 135 ILE A O 1
ATOM 998 N N . GLN A 1 136 ? 3.191 6.199 -13.099 1.00 93.88 136 GLN A N 1
ATOM 999 C CA . GLN A 1 136 ? 2.807 7.243 -12.141 1.00 93.88 136 GLN A CA 1
ATOM 1000 C C . GLN A 1 136 ? 1.321 7.230 -11.755 1.00 93.88 136 GLN A C 1
ATOM 1002 O O . GLN A 1 136 ? 0.927 7.869 -10.784 1.00 93.88 136 GLN A O 1
ATOM 1007 N N . ARG A 1 137 ? 0.476 6.597 -12.576 1.00 91.88 137 ARG A N 1
ATOM 1008 C CA . ARG A 1 137 ? -0.985 6.558 -12.416 1.00 91.88 137 ARG A CA 1
ATOM 1009 C C . ARG A 1 137 ? -1.500 5.148 -12.166 1.00 91.88 137 ARG A C 1
ATOM 1011 O O . ARG A 1 137 ? -2.709 4.939 -12.191 1.00 91.88 137 ARG A O 1
ATOM 1018 N N . VAL A 1 138 ? -0.593 4.188 -12.013 1.00 93.75 138 VAL A N 1
ATOM 1019 C CA . VAL A 1 138 ? -0.961 2.824 -11.666 1.00 93.75 138 VAL A CA 1
ATOM 1020 C C . VAL A 1 138 ? -1.287 2.802 -10.184 1.00 93.75 138 VAL A C 1
ATOM 1022 O O . VAL A 1 138 ? -0.497 3.244 -9.355 1.00 93.75 138 VAL A O 1
ATOM 1025 N N . ASP A 1 139 ? -2.462 2.278 -9.879 1.00 92.50 139 ASP A N 1
ATOM 1026 C CA . ASP A 1 139 ? -2.878 1.914 -8.537 1.00 92.50 139 ASP A CA 1
ATOM 1027 C C . ASP A 1 139 ? -3.076 0.399 -8.477 1.00 92.50 139 ASP A C 1
ATOM 1029 O O . ASP A 1 139 ? -3.077 -0.304 -9.496 1.00 92.50 139 ASP A O 1
ATOM 1033 N N . TYR A 1 140 ? -3.224 -0.125 -7.267 1.00 90.81 140 TYR A N 1
ATOM 1034 C CA . TYR A 1 140 ? -3.454 -1.551 -7.093 1.00 90.81 140 TYR A CA 1
ATOM 1035 C C . TYR A 1 140 ? -4.785 -2.009 -7.718 1.00 90.81 140 TYR A C 1
ATOM 1037 O O . TYR A 1 140 ? -4.858 -3.106 -8.272 1.00 90.81 140 TYR A O 1
ATOM 1045 N N . GLY A 1 141 ? -5.810 -1.149 -7.704 1.00 89.06 141 GLY A N 1
ATOM 1046 C CA . GLY A 1 141 ? -7.127 -1.428 -8.286 1.00 89.06 141 GLY A CA 1
ATOM 1047 C C . GLY A 1 141 ? -7.081 -1.722 -9.790 1.00 89.06 141 GLY A C 1
ATOM 1048 O O . GLY A 1 141 ? -7.830 -2.561 -10.286 1.00 89.06 141 GLY A O 1
ATOM 1049 N N . MET A 1 142 ? -6.156 -1.096 -10.522 1.00 90.00 142 MET A N 1
ATOM 1050 C CA . MET A 1 142 ? -5.911 -1.390 -11.933 1.00 90.00 142 MET A CA 1
ATOM 1051 C C . MET A 1 142 ? -5.421 -2.828 -12.154 1.00 90.00 142 MET A C 1
ATOM 1053 O O . MET A 1 142 ? -5.720 -3.412 -13.193 1.00 90.00 142 MET A O 1
ATOM 1057 N N . LEU A 1 143 ? -4.647 -3.388 -11.221 1.00 89.50 143 LEU A N 1
ATOM 1058 C CA . LEU A 1 143 ? -4.033 -4.713 -11.361 1.00 89.50 143 LEU A CA 1
ATOM 1059 C C . LEU A 1 143 ? -4.885 -5.840 -10.771 1.00 89.50 143 LEU A C 1
ATOM 1061 O O . LEU A 1 143 ? -4.595 -7.016 -10.995 1.00 89.50 143 LEU A O 1
ATOM 1065 N N . THR A 1 144 ? -5.930 -5.502 -10.016 1.00 81.50 144 THR A N 1
ATOM 1066 C CA . THR A 1 144 ? -6.821 -6.498 -9.429 1.00 81.50 144 THR A CA 1
ATOM 1067 C C . THR A 1 144 ? -7.819 -7.060 -10.429 1.00 81.50 144 THR A C 1
ATOM 1069 O O . THR A 1 144 ? -8.441 -6.298 -11.174 1.00 81.50 144 THR A O 1
ATOM 1072 N N . PRO A 1 145 ? -8.051 -8.381 -10.408 1.00 72.69 145 PRO A N 1
ATOM 1073 C CA . PRO A 1 145 ? -9.194 -8.956 -11.090 1.00 72.69 145 PRO A CA 1
ATOM 1074 C C . PRO A 1 145 ? -10.498 -8.501 -10.417 1.00 72.69 145 PRO A C 1
ATOM 1076 O O . PRO A 1 145 ? -10.591 -8.369 -9.199 1.00 72.69 145 PRO A O 1
ATOM 1079 N N . LEU A 1 146 ? -11.531 -8.319 -11.230 1.00 66.88 146 LEU A N 1
ATOM 1080 C CA . LEU A 1 146 ? -12.904 -7.993 -10.850 1.00 66.88 146 LEU A CA 1
ATOM 1081 C C . LEU A 1 146 ? -13.596 -9.142 -10.095 1.00 66.88 146 LEU A C 1
ATOM 1083 O O . LEU A 1 146 ? -14.664 -8.944 -9.516 1.00 66.88 146 LEU A O 1
ATOM 1087 N N . ARG A 1 147 ? -13.016 -10.351 -10.111 1.00 61.28 147 ARG A N 1
ATOM 1088 C CA . ARG A 1 147 ? -13.533 -11.550 -9.441 1.00 61.28 147 ARG A CA 1
ATOM 1089 C C . ARG A 1 147 ? -12.523 -12.131 -8.456 1.00 61.28 147 ARG A C 1
ATOM 1091 O O . ARG A 1 147 ? -11.334 -12.221 -8.742 1.00 61.28 147 ARG A O 1
ATOM 1098 N N . VAL A 1 148 ? -13.044 -12.569 -7.310 1.00 56.72 148 VAL A N 1
ATOM 1099 C CA . VAL A 1 148 ? -12.272 -12.987 -6.123 1.00 56.72 148 VAL A CA 1
ATOM 1100 C C . VAL A 1 148 ? -12.012 -14.504 -6.087 1.00 56.72 148 VAL A C 1
ATOM 1102 O O . VAL A 1 148 ? -11.307 -14.982 -5.209 1.00 56.72 148 VAL A O 1
ATOM 1105 N N . ALA A 1 149 ? -12.561 -15.295 -7.020 1.00 52.53 149 ALA A N 1
ATOM 1106 C CA . ALA A 1 149 ? -12.454 -16.756 -6.976 1.00 52.53 149 ALA A CA 1
ATOM 1107 C C . ALA A 1 149 ? -12.429 -17.417 -8.365 1.00 52.53 149 ALA A C 1
ATOM 1109 O O . ALA A 1 149 ? -13.146 -16.992 -9.272 1.00 52.53 149 ALA A O 1
ATOM 1110 N N . GLY A 1 150 ? -11.657 -18.504 -8.484 1.00 55.25 150 GLY A N 1
ATOM 1111 C CA . GLY A 1 150 ? -11.579 -19.364 -9.672 1.00 55.25 150 GLY A CA 1
ATOM 1112 C C . GLY A 1 150 ? -10.336 -19.148 -10.542 1.00 55.25 150 GLY A C 1
ATOM 1113 O O . GLY A 1 150 ? -9.494 -18.295 -10.263 1.00 55.25 150 GLY A O 1
ATOM 1114 N N . ALA A 1 151 ? -10.212 -19.956 -11.601 1.00 56.38 151 ALA A N 1
ATOM 1115 C CA . ALA A 1 151 ? -9.189 -19.757 -12.625 1.00 56.38 151 ALA A CA 1
ATOM 1116 C C . ALA A 1 151 ? -9.462 -18.431 -13.347 1.00 56.38 151 ALA A C 1
ATOM 1118 O O . ALA A 1 151 ? -10.511 -18.269 -13.970 1.00 56.38 151 ALA A O 1
ATOM 1119 N N . ARG A 1 152 ? -8.537 -17.477 -13.220 1.00 65.00 152 ARG A N 1
ATOM 1120 C CA . ARG A 1 152 ? -8.689 -16.127 -13.770 1.00 65.00 152 ARG A CA 1
ATOM 1121 C C . ARG A 1 152 ? -8.440 -16.139 -15.271 1.00 65.00 152 ARG A C 1
ATOM 1123 O O . ARG A 1 152 ? -7.456 -16.704 -15.743 1.00 65.00 152 ARG A O 1
ATOM 1130 N N . THR A 1 153 ? -9.328 -15.488 -16.001 1.00 61.16 153 THR A N 1
ATOM 1131 C CA . THR A 1 153 ? -9.286 -15.329 -17.455 1.00 61.16 153 THR A CA 1
ATOM 1132 C C . THR A 1 153 ? -9.252 -13.844 -17.817 1.00 61.16 153 THR A C 1
ATOM 1134 O O . THR A 1 153 ? -9.477 -12.985 -16.967 1.00 61.16 153 THR A O 1
ATOM 1137 N N . GLU A 1 154 ? -8.975 -13.502 -19.077 1.00 60.41 154 GLU A N 1
ATOM 1138 C CA . GLU A 1 154 ? -8.882 -12.097 -19.516 1.00 60.41 154 GLU A CA 1
ATOM 1139 C C . GLU A 1 154 ? -10.153 -11.274 -19.229 1.00 60.41 154 GLU A C 1
ATOM 1141 O O . GLU A 1 154 ? -10.064 -10.084 -18.938 1.00 60.41 154 GLU A O 1
ATOM 1146 N N . VAL A 1 155 ? -11.337 -11.895 -19.246 1.00 60.66 155 VAL A N 1
ATOM 1147 C CA . VAL A 1 155 ? -12.617 -11.223 -18.939 1.00 60.66 155 VAL A CA 1
ATOM 1148 C C . VAL A 1 155 ? -12.754 -10.793 -17.480 1.00 60.66 155 VAL A C 1
ATOM 1150 O O . VAL A 1 155 ? -13.619 -9.975 -17.169 1.00 60.66 155 VAL A O 1
ATOM 1153 N N . ASP A 1 156 ? -11.897 -11.299 -16.595 1.00 68.31 156 ASP A N 1
ATOM 1154 C CA . ASP A 1 156 ? -11.926 -10.968 -15.176 1.00 68.31 156 ASP A CA 1
ATOM 1155 C C . ASP A 1 156 ? -11.127 -9.699 -14.853 1.00 68.31 156 ASP A C 1
ATOM 1157 O O . ASP A 1 156 ? -11.073 -9.316 -13.692 1.00 68.31 156 ASP A O 1
ATOM 1161 N N . TYR A 1 157 ? -10.517 -9.023 -15.833 1.00 77.38 157 TYR A N 1
ATOM 1162 C CA . TYR A 1 157 ? -9.666 -7.852 -15.603 1.00 77.38 157 TYR A CA 1
ATOM 1163 C C . TYR A 1 157 ? -10.265 -6.543 -16.129 1.00 77.38 157 TYR A C 1
ATOM 1165 O O . TYR A 1 157 ? -11.012 -6.506 -17.108 1.00 77.38 157 TYR A O 1
ATOM 1173 N N . ASP A 1 158 ? -9.897 -5.430 -15.484 1.00 80.94 158 ASP A N 1
ATOM 1174 C CA . ASP A 1 158 ? -10.302 -4.094 -15.919 1.00 80.94 158 ASP A CA 1
ATOM 1175 C C . ASP A 1 158 ? -9.801 -3.799 -17.348 1.00 80.94 158 ASP A C 1
ATOM 1177 O O . ASP A 1 158 ? -8.667 -4.107 -17.730 1.00 80.94 158 ASP A O 1
ATOM 1181 N N . ARG A 1 159 ? -10.633 -3.127 -18.154 1.00 85.44 159 ARG A N 1
ATOM 1182 C CA . ARG A 1 159 ? -10.299 -2.730 -19.536 1.00 85.44 159 ARG A CA 1
ATOM 1183 C C . ARG A 1 159 ? -9.042 -1.857 -19.632 1.00 85.44 159 ARG A C 1
ATOM 1185 O O . ARG A 1 159 ? -8.443 -1.750 -20.702 1.00 85.44 159 ARG A O 1
ATOM 1192 N N . ARG A 1 160 ? -8.666 -1.146 -18.568 1.00 88.62 160 ARG A N 1
ATOM 1193 C CA . ARG A 1 160 ? -7.412 -0.387 -18.464 1.00 88.62 160 ARG A CA 1
ATOM 1194 C C . ARG A 1 160 ? -6.216 -1.327 -18.454 1.00 88.62 160 ARG A C 1
ATOM 1196 O O . ARG A 1 160 ? -5.275 -1.066 -19.195 1.00 88.62 160 ARG A O 1
ATOM 1203 N N . LEU A 1 161 ? -6.276 -2.416 -17.687 1.00 90.38 161 LEU A N 1
ATOM 1204 C CA . LEU A 1 161 ? -5.210 -3.409 -17.652 1.00 90.38 161 LEU A CA 1
ATOM 1205 C C . LEU A 1 161 ? -5.084 -4.128 -18.987 1.00 90.38 161 LEU A C 1
ATOM 1207 O O . LEU A 1 161 ? -3.995 -4.168 -19.545 1.00 90.38 161 LEU A O 1
ATOM 1211 N N . LEU A 1 162 ? -6.199 -4.604 -19.547 1.00 90.19 162 LEU A N 1
ATOM 1212 C CA . LEU A 1 162 ? -6.186 -5.312 -20.830 1.00 90.19 162 LEU A CA 1
ATOM 1213 C C . LEU A 1 162 ? -5.564 -4.478 -21.961 1.00 90.19 162 LEU A C 1
ATOM 1215 O O . LEU A 1 162 ? -4.869 -5.015 -22.813 1.00 90.19 162 LEU A O 1
ATOM 1219 N N . ARG A 1 163 ? -5.753 -3.152 -21.943 1.00 91.62 163 ARG A N 1
ATOM 1220 C CA . ARG A 1 163 ? -5.111 -2.232 -22.901 1.00 91.62 163 ARG A CA 1
ATOM 1221 C C . ARG A 1 163 ? -3.623 -1.991 -22.640 1.00 91.62 163 ARG A C 1
ATOM 1223 O O . ARG A 1 163 ? -2.926 -1.562 -23.553 1.00 91.62 163 ARG A O 1
ATOM 1230 N N . ALA A 1 164 ? -3.157 -2.203 -21.412 1.00 93.44 164 ALA A N 1
ATOM 1231 C CA . ALA A 1 164 ? -1.755 -2.049 -21.037 1.00 93.44 164 ALA A CA 1
ATOM 1232 C C . ALA A 1 164 ? -0.923 -3.310 -21.333 1.00 93.44 164 ALA A C 1
ATOM 1234 O O . ALA A 1 164 ? 0.304 -3.226 -21.405 1.00 93.44 164 ALA A O 1
ATOM 1235 N N . LEU A 1 165 ? -1.577 -4.462 -21.497 1.00 93.62 165 LEU A N 1
ATOM 1236 C CA . LEU A 1 165 ? -0.938 -5.728 -21.838 1.00 93.62 165 LEU A CA 1
ATOM 1237 C C . LEU A 1 165 ? -0.554 -5.785 -23.322 1.00 93.62 165 LEU A C 1
ATOM 1239 O O . LEU A 1 165 ? -1.223 -5.235 -24.199 1.00 93.62 165 LEU A O 1
ATOM 1243 N N . SER A 1 166 ? 0.532 -6.495 -23.603 1.00 93.12 166 SER A N 1
ATOM 1244 C CA . SER A 1 166 ? 0.855 -6.968 -24.948 1.00 93.12 166 SER A CA 1
ATOM 1245 C C . SER A 1 166 ? -0.072 -8.131 -25.324 1.00 93.12 166 SER A C 1
ATOM 1247 O O . SER A 1 166 ? -0.639 -8.767 -24.434 1.00 93.12 166 SER A O 1
ATOM 1249 N N . PRO A 1 167 ? -0.236 -8.452 -26.622 1.00 90.81 167 PRO A N 1
ATOM 1250 C CA . PRO A 1 167 ? -1.092 -9.561 -27.028 1.00 90.81 167 PRO A CA 1
ATOM 1251 C C . PRO A 1 167 ? -0.699 -10.872 -26.333 1.00 90.81 167 PRO A C 1
ATOM 1253 O O . PRO A 1 167 ? 0.478 -11.235 -26.319 1.00 90.81 167 PRO A O 1
ATOM 1256 N N . ALA A 1 168 ? -1.678 -11.600 -25.793 1.00 85.06 168 ALA A N 1
ATOM 1257 C CA . ALA A 1 168 ? -1.442 -12.766 -24.933 1.00 85.06 168 ALA A CA 1
ATOM 1258 C C . ALA A 1 168 ? -0.708 -13.940 -25.611 1.00 85.06 168 ALA A C 1
ATOM 1260 O O . ALA A 1 168 ? -0.154 -14.798 -24.934 1.00 85.06 168 ALA A O 1
ATOM 1261 N N . HIS A 1 169 ? -0.672 -13.980 -26.946 1.00 85.56 169 HIS A N 1
ATOM 1262 C CA . HIS A 1 169 ? 0.079 -14.980 -27.714 1.00 85.56 169 HIS A CA 1
ATOM 1263 C C . HIS A 1 169 ? 1.576 -14.654 -27.854 1.00 85.56 169 HIS A C 1
ATOM 1265 O O . HIS A 1 169 ? 2.312 -15.435 -28.447 1.00 85.56 169 HIS A O 1
ATOM 1271 N N . THR A 1 170 ? 2.022 -13.498 -27.359 1.00 91.94 170 THR A N 1
ATOM 1272 C CA . THR A 1 170 ? 3.438 -13.111 -27.339 1.00 91.94 170 THR A CA 1
ATOM 1273 C C . THR A 1 170 ? 4.067 -13.484 -26.003 1.00 91.94 170 THR A C 1
ATOM 1275 O O . THR A 1 170 ? 3.403 -13.395 -24.969 1.00 91.94 170 THR A O 1
ATOM 1278 N N . ASP A 1 171 ? 5.357 -13.816 -26.006 1.00 92.69 171 ASP A N 1
ATOM 1279 C CA . ASP A 1 171 ? 6.109 -14.124 -24.782 1.00 92.69 171 ASP A CA 1
ATOM 1280 C C . ASP A 1 171 ? 5.991 -13.006 -23.737 1.00 92.69 171 ASP A C 1
ATOM 1282 O O . ASP A 1 171 ? 5.741 -13.269 -22.562 1.00 92.69 171 ASP A O 1
ATOM 1286 N N . LEU A 1 172 ? 6.076 -11.742 -24.173 1.00 91.56 172 LEU A N 1
ATOM 1287 C CA . LEU A 1 172 ? 5.893 -10.584 -23.298 1.00 91.56 172 LEU A CA 1
ATOM 1288 C C . LEU A 1 172 ? 4.471 -10.521 -22.722 1.00 91.56 172 LEU A C 1
ATOM 1290 O O . LEU A 1 172 ? 4.305 -10.234 -21.541 1.00 91.56 172 LEU A O 1
ATOM 1294 N N . GLY A 1 173 ? 3.445 -10.798 -23.529 1.00 92.12 173 GLY A N 1
ATOM 1295 C CA . GLY A 1 173 ? 2.054 -10.826 -23.071 1.00 92.12 173 GLY A CA 1
ATOM 1296 C C . GLY A 1 173 ? 1.803 -11.912 -22.022 1.00 92.12 173 GLY A C 1
ATOM 1297 O O . GLY A 1 173 ? 1.183 -11.637 -20.995 1.00 92.12 173 GLY A O 1
ATOM 1298 N N . GLN A 1 174 ? 2.338 -13.120 -22.231 1.00 91.38 174 GLN A N 1
ATOM 1299 C CA . GLN A 1 174 ? 2.249 -14.217 -21.258 1.00 91.38 174 GLN A CA 1
ATOM 1300 C C . GLN A 1 174 ? 2.966 -13.876 -19.952 1.00 91.38 174 GLN A C 1
ATOM 1302 O O . GLN A 1 174 ? 2.418 -14.080 -18.870 1.00 91.38 174 GLN A O 1
ATOM 1307 N N . LEU A 1 175 ? 4.162 -13.298 -20.051 1.00 91.75 175 LEU A N 1
ATOM 1308 C CA . LEU A 1 175 ? 4.955 -12.858 -18.910 1.00 91.75 175 LEU A CA 1
ATOM 1309 C C . LEU A 1 175 ? 4.242 -11.758 -18.103 1.00 91.75 175 LEU A C 1
ATOM 1311 O O . LEU A 1 175 ? 4.198 -11.809 -16.873 1.00 91.75 175 LEU A O 1
ATOM 1315 N N . GLN A 1 176 ? 3.613 -10.799 -18.784 1.00 93.50 176 GLN A N 1
ATOM 1316 C CA . GLN A 1 176 ? 2.822 -9.737 -18.157 1.00 93.50 176 GLN A CA 1
ATOM 1317 C C . GLN A 1 176 ? 1.582 -10.273 -17.439 1.00 93.50 176 GLN A C 1
ATOM 1319 O O . GLN A 1 176 ? 1.331 -9.912 -16.287 1.00 93.50 176 GLN A O 1
ATOM 1324 N N . LEU A 1 177 ? 0.824 -11.157 -18.093 1.00 90.81 177 LEU A N 1
ATOM 1325 C CA . LEU A 1 177 ? -0.328 -11.823 -17.486 1.00 90.81 177 LEU A CA 1
ATOM 1326 C C . LEU A 1 177 ? 0.087 -12.670 -16.280 1.00 90.81 177 LEU A C 1
ATOM 1328 O O . LEU A 1 177 ? -0.562 -12.602 -15.236 1.00 90.81 177 LEU A O 1
ATOM 1332 N N . GLY A 1 178 ? 1.193 -13.409 -16.390 1.00 90.38 178 GLY A N 1
ATOM 1333 C CA . GLY A 1 178 ? 1.763 -14.190 -15.295 1.00 90.38 178 GLY A CA 1
ATOM 1334 C C . GLY A 1 178 ? 2.115 -13.326 -14.084 1.00 90.38 178 GLY A C 1
ATOM 1335 O O . GLY A 1 178 ? 1.764 -13.681 -12.960 1.00 90.38 178 GLY A O 1
ATOM 1336 N N . ALA A 1 179 ? 2.724 -12.156 -14.300 1.00 91.94 179 ALA A N 1
ATOM 1337 C CA . ALA A 1 179 ? 3.061 -11.219 -13.227 1.00 91.94 179 ALA A CA 1
ATOM 1338 C C . ALA A 1 179 ? 1.815 -10.693 -12.491 1.00 91.94 179 ALA A C 1
ATOM 1340 O O . ALA A 1 179 ? 1.770 -10.694 -11.259 1.00 91.94 179 ALA A O 1
ATOM 1341 N N . VAL A 1 180 ? 0.778 -10.287 -13.231 1.00 92.12 180 VAL A N 1
ATOM 1342 C CA . VAL A 1 180 ? -0.498 -9.823 -12.656 1.00 92.12 180 VAL A CA 1
ATOM 1343 C C . VAL A 1 180 ? -1.211 -10.957 -11.913 1.00 92.12 180 VAL A C 1
ATOM 1345 O O . VAL A 1 180 ? -1.711 -10.766 -10.801 1.00 92.12 180 VAL A O 1
ATOM 1348 N N . ALA A 1 181 ? -1.267 -12.151 -12.505 1.00 88.94 181 ALA A N 1
ATOM 1349 C CA . ALA A 1 181 ? -1.880 -13.314 -11.875 1.00 88.94 181 ALA A CA 1
ATOM 1350 C C . ALA A 1 181 ? -1.177 -13.656 -10.554 1.00 88.94 181 ALA A C 1
ATOM 1352 O O . ALA A 1 181 ? -1.847 -13.870 -9.541 1.00 88.94 181 ALA A O 1
ATOM 1353 N N . ALA A 1 182 ? 0.156 -13.621 -10.546 1.00 88.56 182 ALA A N 1
ATOM 1354 C CA . ALA A 1 182 ? 0.967 -13.902 -9.373 1.00 88.56 182 ALA A CA 1
ATOM 1355 C C . ALA A 1 182 ? 0.793 -12.861 -8.254 1.00 88.56 182 ALA A C 1
ATOM 1357 O O . ALA A 1 182 ? 0.748 -13.250 -7.089 1.00 88.56 182 ALA A O 1
ATOM 1358 N N . LEU A 1 183 ? 0.608 -11.571 -8.576 1.00 90.38 183 LEU A N 1
ATOM 1359 C CA . LEU A 1 183 ? 0.237 -10.551 -7.583 1.00 90.38 183 LEU A CA 1
ATOM 1360 C C . LEU A 1 183 ? -1.045 -10.948 -6.851 1.00 90.38 183 LEU A C 1
ATOM 1362 O O . LEU A 1 183 ? -1.084 -10.981 -5.623 1.00 90.38 183 LEU A O 1
ATOM 1366 N N . GLY A 1 184 ? -2.106 -11.263 -7.594 1.00 88.88 184 GLY A N 1
ATOM 1367 C CA . GLY A 1 184 ? -3.352 -11.617 -6.929 1.00 88.88 184 GLY A CA 1
ATOM 1368 C C . GLY A 1 184 ? -3.299 -12.997 -6.259 1.00 88.88 184 GLY A C 1
ATOM 1369 O O . GLY A 1 184 ? -4.004 -13.186 -5.281 1.00 88.88 184 GLY A O 1
ATOM 1370 N N . ALA A 1 185 ? -2.455 -13.931 -6.712 1.00 89.31 185 ALA A N 1
ATOM 1371 C CA . ALA A 1 185 ? -2.204 -15.178 -5.983 1.00 89.31 185 ALA A CA 1
ATOM 1372 C C . ALA A 1 185 ? -1.473 -14.926 -4.651 1.00 89.31 185 ALA A C 1
ATOM 1374 O O . ALA A 1 185 ? -1.807 -15.537 -3.639 1.00 89.31 185 ALA A O 1
ATOM 1375 N N . ALA A 1 186 ? -0.516 -13.990 -4.624 1.00 92.12 186 ALA A N 1
ATOM 1376 C CA . ALA A 1 186 ? 0.148 -13.572 -3.393 1.00 92.12 186 ALA A CA 1
ATOM 1377 C C . ALA A 1 186 ? -0.851 -12.957 -2.403 1.00 92.12 186 ALA A C 1
ATOM 1379 O O . ALA A 1 186 ? -0.779 -13.240 -1.211 1.00 92.12 186 ALA A O 1
ATOM 1380 N N . VAL A 1 187 ? -1.810 -12.167 -2.887 1.00 91.81 187 VAL A N 1
ATOM 1381 C CA . VAL A 1 187 ? -2.877 -11.567 -2.065 1.00 91.81 187 VAL A CA 1
ATOM 1382 C C . VAL A 1 187 ? -3.800 -12.628 -1.477 1.00 91.81 187 VAL A C 1
ATOM 1384 O O . VAL A 1 187 ? -4.050 -12.609 -0.269 1.00 91.81 187 VAL A O 1
ATOM 1387 N N . ASP A 1 188 ? -4.259 -13.561 -2.312 1.00 90.19 188 ASP A N 1
ATOM 1388 C CA . ASP A 1 188 ? -5.153 -14.648 -1.903 1.00 90.19 188 ASP A CA 1
ATOM 1389 C C . ASP A 1 188 ? -4.479 -15.564 -0.870 1.00 90.19 188 ASP A C 1
ATOM 1391 O O . ASP A 1 188 ? -5.123 -16.032 0.065 1.00 90.19 188 ASP A O 1
ATOM 1395 N N . ALA A 1 189 ? -3.165 -15.783 -0.993 1.00 92.00 189 ALA A N 1
ATOM 1396 C CA . ALA A 1 189 ? -2.387 -16.595 -0.059 1.00 92.00 189 ALA A CA 1
ATOM 1397 C C . ALA A 1 189 ? -2.019 -15.870 1.251 1.00 92.00 189 ALA A C 1
ATOM 1399 O O . ALA A 1 189 ? -1.577 -16.513 2.203 1.00 92.00 189 ALA A O 1
ATOM 1400 N N . SER A 1 190 ? -2.151 -14.542 1.305 1.00 94.88 190 SER A N 1
ATOM 1401 C CA . SER A 1 190 ? -1.628 -13.739 2.417 1.00 94.88 190 SER A CA 1
ATOM 1402 C C . SER A 1 190 ? -2.600 -13.532 3.572 1.00 94.88 190 SER A C 1
ATOM 1404 O O . SER A 1 190 ? -2.156 -13.212 4.673 1.00 94.88 190 SER A O 1
ATOM 1406 N N . GLY A 1 191 ? -3.904 -13.674 3.343 1.00 94.00 191 GLY A N 1
ATOM 1407 C CA . GLY A 1 191 ? -4.916 -13.380 4.352 1.00 94.00 191 GLY A CA 1
ATOM 1408 C C . GLY A 1 191 ? -6.252 -14.071 4.082 1.00 94.00 191 GLY A C 1
ATOM 1409 O O . GLY A 1 191 ? -6.399 -14.764 3.076 1.00 94.00 191 GLY A O 1
ATOM 1410 N N . PRO A 1 192 ? -7.241 -13.899 4.975 1.00 94.25 192 PRO A N 1
ATOM 1411 C CA . PRO A 1 192 ? -8.574 -14.474 4.802 1.00 94.25 192 PRO A CA 1
ATOM 1412 C C . PRO A 1 192 ? -9.252 -14.003 3.511 1.00 94.25 192 PRO A C 1
ATOM 1414 O O . PRO A 1 192 ? -9.042 -12.875 3.074 1.00 94.25 192 PRO A O 1
ATOM 1417 N N . ALA A 1 193 ? -10.118 -14.824 2.916 1.00 90.75 193 ALA A N 1
ATOM 1418 C CA . ALA A 1 193 ? -10.839 -14.443 1.701 1.00 90.75 193 ALA A CA 1
ATOM 1419 C C . ALA A 1 193 ? -11.509 -13.059 1.834 1.00 90.75 193 ALA A C 1
ATOM 1421 O O . ALA A 1 193 ? -12.207 -12.782 2.807 1.00 90.75 193 ALA A O 1
ATOM 1422 N N . GLY A 1 194 ? -11.274 -12.182 0.853 1.00 88.88 194 GLY A N 1
ATOM 1423 C CA . GLY A 1 194 ? -11.837 -10.829 0.825 1.00 88.88 194 GLY A CA 1
ATOM 1424 C C . GLY A 1 194 ? -11.152 -9.794 1.729 1.00 88.88 194 GLY A C 1
ATOM 1425 O O . GLY A 1 194 ? -11.557 -8.634 1.683 1.00 88.88 194 GLY A O 1
ATOM 1426 N N . TRP A 1 195 ? -10.101 -10.149 2.487 1.00 94.44 195 TRP A N 1
ATOM 1427 C CA . TRP A 1 195 ? -9.429 -9.231 3.426 1.00 94.44 195 TRP A CA 1
ATOM 1428 C C . TRP A 1 195 ? -8.994 -7.911 2.778 1.00 94.44 195 TRP A C 1
ATOM 1430 O O . TRP A 1 195 ? -9.114 -6.843 3.378 1.00 94.44 195 TRP A O 1
ATOM 1440 N N . LEU A 1 196 ? -8.501 -7.976 1.539 1.00 92.56 196 LEU A N 1
ATOM 1441 C CA . LEU A 1 196 ? -7.974 -6.804 0.858 1.00 92.56 196 LEU A CA 1
ATOM 1442 C C . LEU A 1 196 ? -9.080 -5.901 0.303 1.00 92.56 196 LEU A C 1
ATOM 1444 O O . LEU A 1 196 ? -8.993 -4.680 0.417 1.00 92.56 196 LEU A O 1
ATOM 1448 N N . LEU A 1 197 ? -10.140 -6.493 -0.253 1.00 90.50 197 LEU A N 1
ATOM 1449 C CA . LEU A 1 197 ? -11.323 -5.739 -0.673 1.00 90.50 197 LEU A CA 1
ATOM 1450 C C . LEU A 1 197 ? -11.966 -5.045 0.523 1.00 90.50 197 LEU A C 1
ATOM 1452 O O . LEU A 1 197 ? -12.282 -3.861 0.449 1.00 90.50 197 LEU A O 1
ATOM 1456 N N . TRP A 1 198 ? -12.065 -5.757 1.646 1.00 93.19 198 TRP A N 1
ATOM 1457 C CA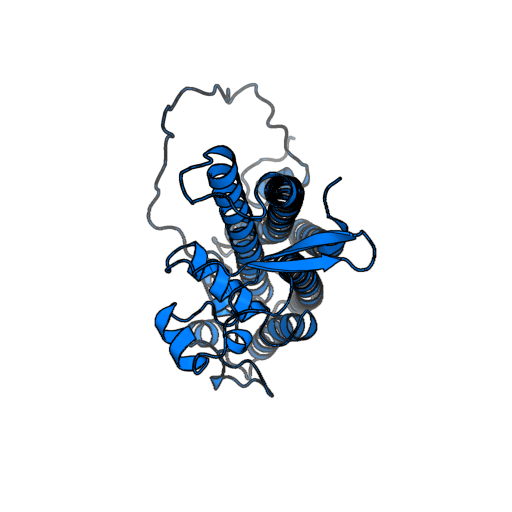 . TRP A 1 198 ? -12.512 -5.184 2.903 1.00 93.19 198 TRP A CA 1
ATOM 1458 C C . TRP A 1 198 ? -11.641 -3.989 3.318 1.00 93.19 198 TRP A C 1
ATOM 1460 O O . TRP A 1 198 ? -12.169 -2.901 3.534 1.00 93.19 198 TRP A O 1
ATOM 1470 N N . ALA A 1 199 ? -10.311 -4.139 3.338 1.00 94.56 199 ALA A N 1
ATOM 1471 C CA . ALA A 1 199 ? -9.395 -3.061 3.717 1.00 94.56 199 ALA A CA 1
ATOM 1472 C C . ALA A 1 199 ? -9.519 -1.823 2.806 1.00 94.56 199 ALA A C 1
ATOM 1474 O O . ALA A 1 199 ? -9.485 -0.689 3.291 1.00 94.56 199 ALA A O 1
ATOM 1475 N N . PHE A 1 200 ? -9.712 -2.009 1.494 1.00 91.38 200 PHE A N 1
ATOM 1476 C CA . PHE A 1 200 ? -9.985 -0.894 0.580 1.00 91.38 200 PHE A CA 1
ATOM 1477 C C . PHE A 1 200 ? -11.343 -0.251 0.812 1.00 91.38 200 PHE A C 1
ATOM 1479 O O . PHE A 1 200 ? -11.455 0.975 0.743 1.00 91.38 200 PHE A O 1
ATOM 1486 N N . GLY A 1 201 ? -12.368 -1.050 1.094 1.00 91.62 201 GLY A N 1
ATOM 1487 C CA . GLY A 1 201 ? -13.672 -0.532 1.465 1.00 91.62 201 GLY A CA 1
ATOM 1488 C C . GLY A 1 201 ? -13.580 0.339 2.718 1.00 91.62 201 GLY A C 1
ATOM 1489 O O . GLY A 1 201 ? -14.136 1.435 2.717 1.00 91.62 201 GLY A O 1
ATOM 1490 N N . VAL A 1 202 ? -12.815 -0.079 3.738 1.00 92.56 202 VAL A N 1
ATOM 1491 C CA . VAL A 1 202 ? -12.581 0.729 4.950 1.00 92.56 202 VAL A CA 1
ATOM 1492 C C . VAL A 1 202 ? -11.812 2.008 4.621 1.00 92.56 202 VAL A C 1
ATOM 1494 O O . VAL A 1 202 ? -12.280 3.086 4.971 1.00 92.56 202 VAL A O 1
ATOM 1497 N N . ARG A 1 203 ? -10.708 1.937 3.859 1.00 92.12 203 ARG A N 1
ATOM 1498 C CA . ARG A 1 203 ? -9.981 3.134 3.382 1.00 92.12 203 ARG A CA 1
ATOM 1499 C C . ARG A 1 203 ? -10.927 4.136 2.715 1.00 92.12 203 ARG A C 1
ATOM 1501 O O . ARG A 1 203 ? -10.873 5.329 2.997 1.00 92.12 203 ARG A O 1
ATOM 1508 N N . ASN A 1 204 ? -11.770 3.654 1.804 1.00 89.94 204 ASN A N 1
ATOM 1509 C CA . ASN A 1 204 ? -12.735 4.483 1.091 1.00 89.94 204 ASN A CA 1
ATOM 1510 C C . ASN A 1 204 ? -13.772 5.081 2.041 1.00 89.94 204 ASN A C 1
ATOM 1512 O O . ASN A 1 204 ? -14.088 6.265 1.935 1.00 89.94 204 ASN A O 1
ATOM 1516 N N . MET A 1 205 ? -14.259 4.278 2.987 1.00 89.38 205 MET A N 1
ATOM 1517 C CA . MET A 1 205 ? -15.189 4.721 4.014 1.00 89.38 205 MET A CA 1
ATOM 1518 C C . MET A 1 205 ? -14.613 5.874 4.839 1.00 89.38 205 MET A C 1
ATOM 1520 O O . MET A 1 205 ? -15.265 6.905 4.951 1.00 89.38 205 MET A O 1
ATOM 1524 N N . SER A 1 206 ? -13.370 5.757 5.309 1.00 85.06 206 SER A N 1
ATOM 1525 C CA . SER A 1 206 ? -12.713 6.789 6.122 1.00 85.06 206 SER A CA 1
ATOM 1526 C C . SER A 1 206 ? -12.378 8.073 5.354 1.00 85.06 206 SER A C 1
ATOM 1528 O O . SER A 1 206 ? -12.158 9.112 5.966 1.00 85.06 206 SER A O 1
ATOM 1530 N N . VAL A 1 207 ? -12.278 8.028 4.020 1.00 83.94 207 VAL A N 1
ATOM 1531 C CA . VAL A 1 207 ? -11.865 9.191 3.209 1.00 83.94 207 VAL A CA 1
ATOM 1532 C C . VAL A 1 207 ? -13.051 9.948 2.613 1.00 83.94 207 VAL A C 1
ATOM 1534 O O . VAL A 1 207 ? -13.015 11.175 2.559 1.00 83.94 207 VAL A O 1
ATOM 1537 N N . HIS A 1 208 ? -14.076 9.253 2.113 1.00 82.31 208 HIS A N 1
ATOM 1538 C CA . HIS A 1 208 ? -15.137 9.891 1.318 1.00 82.31 208 HIS A CA 1
ATOM 1539 C C . HIS A 1 208 ? -16.539 9.304 1.506 1.00 82.31 208 HIS A C 1
ATOM 1541 O O . HIS A 1 208 ? -17.460 9.744 0.817 1.00 82.31 208 HIS A O 1
ATOM 1547 N N . ARG A 1 209 ? -16.741 8.353 2.431 1.00 81.94 209 ARG A N 1
ATOM 1548 C CA . ARG A 1 209 ? -18.083 7.830 2.744 1.00 81.94 209 ARG A CA 1
ATOM 1549 C C . ARG A 1 209 ? -18.472 8.116 4.191 1.00 81.94 209 ARG A C 1
ATOM 1551 O O . ARG A 1 209 ? -17.709 8.660 4.984 1.00 81.94 209 ARG A O 1
ATOM 1558 N N . GLU A 1 210 ? -19.719 7.797 4.514 1.00 81.94 210 GLU A N 1
ATOM 1559 C CA . GLU A 1 210 ? -20.225 7.946 5.873 1.00 81.94 210 GLU A CA 1
ATOM 1560 C C . GLU A 1 210 ? -19.531 6.977 6.839 1.00 81.94 210 GLU A C 1
ATOM 1562 O O . GLU A 1 210 ? -19.271 5.817 6.510 1.00 81.94 210 GLU A O 1
ATOM 1567 N N . HIS A 1 211 ? -19.265 7.461 8.051 1.00 79.25 211 HIS A N 1
ATOM 1568 C CA . HIS A 1 211 ? -18.737 6.639 9.134 1.00 79.25 211 HIS A CA 1
ATOM 1569 C C . HIS A 1 211 ? -19.879 5.819 9.745 1.00 79.25 211 HIS A C 1
ATOM 1571 O O . HIS A 1 211 ? -21.024 6.275 9.823 1.00 79.25 211 HIS A O 1
ATOM 1577 N N . ARG A 1 212 ? -19.594 4.577 10.147 1.00 80.12 212 ARG A N 1
ATOM 1578 C CA . ARG A 1 212 ? -20.614 3.700 10.735 1.00 80.12 212 ARG A CA 1
ATOM 1579 C C . ARG A 1 212 ? -20.871 4.061 12.188 1.00 80.12 212 ARG A C 1
ATOM 1581 O O . ARG A 1 212 ? -19.978 4.535 12.879 1.00 80.12 212 ARG A O 1
ATOM 1588 N N . MET A 1 213 ? -22.087 3.760 12.652 1.00 79.62 213 MET A N 1
ATOM 1589 C CA . MET A 1 213 ? -22.343 3.695 14.087 1.00 79.62 213 MET A CA 1
ATOM 1590 C C . MET A 1 213 ? -21.352 2.721 14.712 1.00 79.62 213 MET A C 1
ATOM 1592 O O . MET A 1 213 ? -21.250 1.565 14.281 1.00 79.62 213 MET A O 1
ATOM 1596 N N . GLU A 1 214 ? -20.637 3.203 15.714 1.00 78.94 214 GLU A N 1
ATOM 1597 C CA . GLU A 1 214 ? -19.705 2.381 16.450 1.00 78.94 214 GLU A CA 1
ATOM 1598 C C . GLU A 1 214 ? -20.474 1.384 17.320 1.00 78.94 214 GLU A C 1
ATOM 1600 O O . GLU A 1 214 ? -21.371 1.766 18.076 1.00 78.94 214 GLU A O 1
ATOM 1605 N N . LEU A 1 215 ? -20.125 0.100 17.212 1.00 79.69 215 LEU A N 1
ATOM 1606 C CA . LEU A 1 215 ? -20.596 -0.912 18.145 1.00 79.69 215 LEU A CA 1
ATOM 1607 C C . LEU A 1 215 ? -19.439 -1.364 19.016 1.00 79.69 215 LEU A C 1
ATOM 1609 O O . LEU A 1 215 ? -18.398 -1.820 18.539 1.00 79.69 215 LEU A O 1
ATOM 1613 N N . ILE A 1 216 ? -19.686 -1.272 20.313 1.00 79.25 216 ILE A N 1
ATOM 1614 C CA . ILE A 1 216 ? -18.746 -1.689 21.325 1.00 79.25 216 ILE A CA 1
ATOM 1615 C C . ILE A 1 216 ? -19.364 -2.840 22.105 1.00 79.25 216 ILE A C 1
ATOM 1617 O O . ILE A 1 216 ? -20.438 -2.702 22.694 1.00 79.25 216 ILE A O 1
ATOM 1621 N N . SER A 1 217 ? -18.674 -3.975 22.121 1.00 79.94 217 SER A N 1
ATOM 1622 C CA . SER A 1 217 ? -19.026 -5.096 22.986 1.00 79.94 217 SER A CA 1
ATOM 1623 C C . SER A 1 217 ? -18.235 -4.995 24.285 1.00 79.94 217 SER A C 1
ATOM 1625 O O . SER A 1 217 ? -17.051 -4.662 24.284 1.00 79.94 217 SER A O 1
ATOM 1627 N N . THR A 1 218 ? -18.879 -5.276 25.415 1.00 77.19 218 THR A N 1
ATOM 1628 C CA . THR A 1 218 ? -18.201 -5.353 26.712 1.00 77.19 218 THR A CA 1
ATOM 1629 C C . THR A 1 218 ? -18.311 -6.762 27.267 1.00 77.19 218 THR A C 1
ATOM 1631 O O . THR A 1 218 ? -19.411 -7.224 27.574 1.00 77.19 218 THR A O 1
ATOM 1634 N N . ALA A 1 219 ? -17.177 -7.424 27.468 1.00 72.00 219 ALA A N 1
ATOM 1635 C CA . ALA A 1 219 ? -17.099 -8.733 28.101 1.00 72.00 219 ALA A CA 1
ATOM 1636 C C . ALA A 1 219 ? -16.328 -8.646 29.424 1.00 72.00 219 ALA A C 1
ATOM 1638 O O . ALA A 1 219 ? -15.394 -7.863 29.576 1.00 72.00 219 ALA A O 1
ATOM 1639 N N . ARG A 1 220 ? -16.666 -9.474 30.418 1.00 66.62 220 ARG A N 1
ATOM 1640 C CA . ARG A 1 220 ? -15.784 -9.654 31.585 1.00 66.62 220 ARG A CA 1
ATOM 1641 C C . ARG A 1 220 ? -14.703 -10.668 31.231 1.00 66.62 220 ARG A C 1
ATOM 1643 O O . ARG A 1 220 ? -15.008 -11.825 30.961 1.00 66.62 220 ARG A O 1
ATOM 1650 N N . SER A 1 221 ? -13.435 -10.264 31.295 1.00 63.47 221 SER A N 1
ATOM 1651 C CA . SER A 1 221 ? -12.318 -11.202 31.179 1.00 63.47 221 SER A CA 1
ATOM 1652 C C . SER A 1 221 ? -12.372 -12.208 32.327 1.00 63.47 221 SER A C 1
ATOM 1654 O O . SER A 1 221 ? -12.133 -11.848 33.482 1.00 63.47 221 SER A O 1
ATOM 1656 N N . THR A 1 222 ? -12.597 -13.480 32.003 1.00 56.09 222 THR A N 1
ATOM 1657 C CA . THR A 1 222 ? -12.545 -14.600 32.960 1.00 56.09 222 THR A CA 1
ATOM 1658 C C . THR A 1 222 ? -11.166 -14.752 33.607 1.00 56.09 222 THR A C 1
ATOM 1660 O O . THR A 1 222 ? -11.054 -15.238 34.727 1.00 56.09 222 THR A O 1
ATOM 1663 N N . ARG A 1 223 ? -10.105 -14.290 32.930 1.00 56.25 223 ARG A N 1
ATOM 1664 C CA . ARG A 1 223 ? -8.706 -14.451 33.354 1.00 56.25 223 ARG A CA 1
ATOM 1665 C C . ARG A 1 223 ? -8.163 -13.289 34.188 1.00 56.25 223 ARG A C 1
ATOM 1667 O O . ARG A 1 223 ? -7.180 -13.465 34.899 1.00 56.25 223 ARG A O 1
ATOM 1674 N N . ARG A 1 224 ? -8.741 -12.088 34.064 1.00 57.12 224 ARG A N 1
ATOM 1675 C CA . ARG A 1 224 ? -8.233 -10.859 34.715 1.00 57.12 224 ARG A CA 1
ATOM 1676 C C . ARG A 1 224 ? -9.271 -10.109 35.551 1.00 57.12 224 ARG A C 1
ATOM 1678 O O . ARG A 1 224 ? -8.919 -9.091 36.138 1.00 57.12 224 ARG A O 1
ATOM 1685 N N . GLY A 1 225 ? -10.538 -10.535 35.556 1.00 59.94 225 GLY A N 1
ATOM 1686 C CA . GLY A 1 225 ? -11.633 -9.833 36.243 1.00 59.94 225 GLY A CA 1
ATOM 1687 C C . GLY A 1 225 ? -11.880 -8.403 35.740 1.00 59.94 225 GLY A C 1
ATOM 1688 O O . GLY A 1 225 ? -12.648 -7.657 36.341 1.00 59.94 225 GLY A O 1
ATOM 1689 N N . ARG A 1 226 ? -11.216 -7.998 34.649 1.00 64.62 226 ARG A N 1
ATOM 1690 C CA . ARG A 1 226 ? -11.343 -6.682 34.019 1.00 64.62 226 ARG A CA 1
ATOM 1691 C C . ARG A 1 226 ? -12.379 -6.744 32.906 1.00 64.62 226 ARG A C 1
ATOM 1693 O O . ARG A 1 226 ? -12.477 -7.755 32.213 1.00 64.62 226 ARG A O 1
ATOM 1700 N N . MET A 1 227 ? -13.117 -5.654 32.739 1.00 68.50 227 MET A N 1
ATOM 1701 C CA . MET A 1 227 ? -13.919 -5.426 31.543 1.00 68.50 227 MET A CA 1
ATOM 1702 C C . MET A 1 227 ? -12.976 -5.351 30.337 1.00 68.50 227 MET A C 1
ATOM 1704 O O . MET A 1 227 ? -12.002 -4.601 30.362 1.00 68.50 227 MET A O 1
ATOM 1708 N N . VAL A 1 228 ? -13.233 -6.195 29.348 1.00 71.81 228 VAL A N 1
ATOM 1709 C CA . VAL A 1 228 ? -12.672 -6.135 28.003 1.00 71.81 228 VAL A CA 1
ATOM 1710 C C . VAL A 1 228 ? -13.696 -5.405 27.167 1.00 71.81 228 VAL A C 1
ATOM 1712 O O . VAL A 1 228 ? -14.893 -5.677 27.274 1.00 71.81 228 VAL A O 1
ATOM 1715 N N . VAL A 1 229 ? -13.216 -4.446 26.399 1.00 78.19 229 VAL A N 1
ATOM 1716 C CA . VAL A 1 229 ? -14.036 -3.682 25.485 1.00 7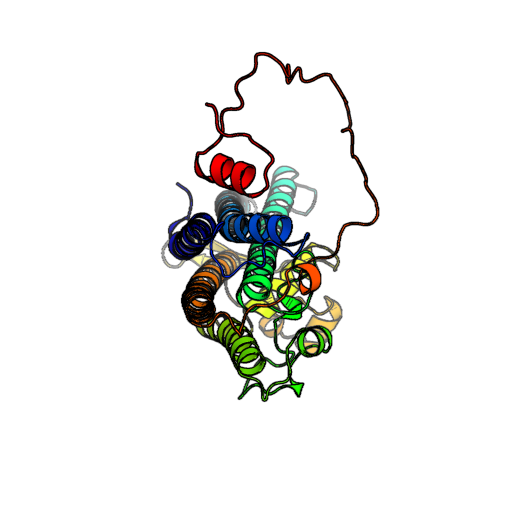8.19 229 VAL A CA 1
ATOM 1717 C C . VAL A 1 229 ? -13.542 -4.046 24.093 1.00 78.19 229 VAL A C 1
ATOM 1719 O O . VAL A 1 229 ? -12.367 -3.839 23.802 1.00 78.19 229 VAL A O 1
ATOM 1722 N N . ASP A 1 230 ? -14.411 -4.601 23.262 1.00 84.50 230 ASP A N 1
ATOM 1723 C CA . ASP A 1 230 ? -14.095 -4.962 21.882 1.00 84.50 230 ASP A CA 1
ATOM 1724 C C . ASP A 1 230 ? -14.724 -3.913 20.965 1.00 84.50 230 ASP A C 1
ATOM 1726 O O . ASP A 1 230 ? -15.938 -3.685 21.029 1.00 84.50 230 ASP A O 1
ATOM 1730 N N . ARG A 1 231 ? -13.906 -3.251 20.135 1.00 87.75 231 ARG A N 1
ATOM 1731 C CA . ARG A 1 231 ? -14.431 -2.374 19.074 1.00 87.75 231 ARG A CA 1
ATOM 1732 C C . ARG A 1 231 ? -14.650 -3.215 17.838 1.00 87.75 231 ARG A C 1
ATOM 1734 O O . ARG A 1 231 ? -13.700 -3.840 17.374 1.00 87.75 231 ARG A O 1
ATOM 1741 N N . LEU A 1 232 ? -15.863 -3.235 17.306 1.00 89.94 232 LEU A N 1
ATOM 1742 C CA . LEU A 1 232 ? -16.169 -4.092 16.169 1.00 89.94 232 LEU A CA 1
ATOM 1743 C C . LEU A 1 232 ? -16.072 -3.303 14.861 1.00 89.94 232 LEU A C 1
ATOM 1745 O O . LEU A 1 232 ? -16.731 -2.278 14.687 1.00 89.94 232 LEU A O 1
ATOM 1749 N N . GLY A 1 233 ? -15.254 -3.796 13.930 1.00 90.31 233 GLY A N 1
ATOM 1750 C CA . GLY A 1 233 ? -15.151 -3.230 12.585 1.00 90.31 233 GLY A CA 1
ATOM 1751 C C . GLY A 1 233 ? -16.389 -3.542 11.730 1.00 90.31 233 GLY A C 1
ATOM 1752 O O . GLY A 1 233 ? -17.087 -4.528 11.987 1.00 90.31 233 GLY A O 1
ATOM 1753 N N . PRO A 1 234 ? -16.686 -2.748 10.687 1.00 91.88 234 PRO A N 1
ATOM 1754 C CA . PRO A 1 234 ? -17.802 -3.032 9.787 1.00 91.88 234 PRO A CA 1
ATOM 1755 C C . PRO A 1 234 ? -17.531 -4.294 8.961 1.00 91.88 234 PRO A C 1
ATOM 1757 O O . PRO A 1 234 ? -16.449 -4.432 8.400 1.00 91.88 234 PRO A O 1
ATOM 1760 N N . ALA A 1 235 ? -18.513 -5.183 8.797 1.00 90.19 235 ALA A N 1
ATOM 1761 C CA . ALA A 1 235 ? -18.358 -6.349 7.918 1.00 90.19 235 ALA A CA 1
ATOM 1762 C C . ALA A 1 235 ? -18.337 -5.956 6.428 1.00 90.19 235 ALA A C 1
ATOM 1764 O O . ALA A 1 235 ? -17.551 -6.490 5.650 1.00 90.19 235 ALA A O 1
ATOM 1765 N N . ASN A 1 236 ? -19.170 -4.982 6.038 1.00 89.38 236 ASN A N 1
ATOM 1766 C CA . ASN A 1 236 ? -19.351 -4.540 4.650 1.00 89.38 236 ASN A CA 1
ATOM 1767 C C . ASN A 1 236 ? -19.123 -3.022 4.508 1.00 89.38 236 ASN A C 1
ATOM 1769 O O . ASN A 1 236 ? -20.093 -2.254 4.447 1.00 89.38 236 ASN A O 1
ATOM 1773 N N . PRO A 1 237 ? -17.860 -2.565 4.451 1.00 91.00 237 PRO A N 1
ATOM 1774 C CA . PRO A 1 237 ? -17.524 -1.140 4.411 1.00 91.00 237 PRO A CA 1
ATOM 1775 C C . PRO A 1 237 ? -17.894 -0.442 3.087 1.00 91.00 237 PRO A C 1
ATOM 1777 O O . PRO A 1 237 ? -17.889 0.785 3.012 1.00 91.00 237 PRO A O 1
ATOM 1780 N N . ASP A 1 238 ? -18.262 -1.197 2.045 1.00 87.81 238 ASP A N 1
ATOM 1781 C CA . ASP A 1 238 ? -18.688 -0.633 0.756 1.00 87.81 238 ASP A CA 1
ATOM 1782 C C . ASP A 1 238 ? -20.125 -0.120 0.705 1.00 87.81 238 ASP A C 1
ATOM 1784 O O . ASP A 1 238 ? -20.479 0.662 -0.178 1.00 87.81 238 ASP A O 1
ATOM 1788 N N . GLN A 1 239 ? -20.961 -0.549 1.642 1.00 86.94 239 GLN A N 1
ATOM 1789 C CA . GLN A 1 239 ? -22.365 -0.161 1.662 1.00 86.94 239 GLN A CA 1
ATOM 1790 C C . GLN A 1 239 ? -22.572 1.152 2.429 1.00 86.94 239 GLN A C 1
ATOM 1792 O O . GLN A 1 239 ? -21.658 1.662 3.080 1.00 86.94 239 GLN A O 1
ATOM 1797 N N . SER A 1 240 ? -23.792 1.684 2.395 1.00 87.25 240 SER A N 1
ATOM 1798 C CA . SER A 1 240 ? -24.235 2.671 3.380 1.00 87.25 240 SER A CA 1
ATOM 1799 C C . SER A 1 240 ? -24.655 1.987 4.690 1.00 87.25 240 SER A C 1
ATOM 1801 O O . SER A 1 240 ? -24.928 0.782 4.725 1.00 87.25 240 SER A O 1
ATOM 1803 N N . HIS A 1 241 ? -24.727 2.747 5.779 1.00 84.94 241 HIS A N 1
ATOM 1804 C CA . HIS A 1 241 ? -25.176 2.349 7.102 1.00 84.94 241 HIS A CA 1
ATOM 1805 C C . HIS A 1 241 ? -26.532 1.642 7.036 1.00 84.94 241 HIS A C 1
ATOM 1807 O O . HIS A 1 241 ? -26.652 0.477 7.417 1.00 84.94 241 HIS A O 1
ATOM 1813 N N . MET A 1 242 ? -27.523 2.302 6.437 1.00 86.25 242 MET A N 1
ATOM 1814 C CA . MET A 1 242 ? -28.861 1.737 6.259 1.00 86.25 242 MET A CA 1
ATOM 1815 C C . MET A 1 242 ? -28.893 0.548 5.292 1.00 86.25 242 MET A C 1
ATOM 1817 O O . MET A 1 242 ? -29.640 -0.399 5.532 1.00 86.25 242 MET A O 1
ATOM 1821 N N . ALA A 1 243 ? -28.112 0.566 4.205 1.00 86.94 243 ALA A N 1
ATOM 1822 C CA . ALA A 1 243 ? -28.095 -0.549 3.253 1.00 86.94 243 ALA A CA 1
ATOM 1823 C C . ALA A 1 243 ? -27.533 -1.828 3.884 1.00 86.94 243 ALA A C 1
ATOM 1825 O O . ALA A 1 243 ? -28.106 -2.900 3.695 1.00 86.94 243 ALA A O 1
ATOM 1826 N N . ALA A 1 244 ? -26.480 -1.713 4.692 1.00 85.31 244 ALA A N 1
ATOM 1827 C CA . ALA A 1 244 ? -25.928 -2.870 5.383 1.00 85.31 244 ALA A CA 1
ATOM 1828 C C . ALA A 1 244 ? -26.865 -3.404 6.470 1.00 85.31 244 ALA A C 1
ATOM 1830 O O . ALA A 1 244 ? -26.948 -4.615 6.617 1.00 85.31 244 ALA A O 1
ATOM 1831 N N . LEU A 1 245 ? -27.619 -2.550 7.178 1.00 83.81 245 LEU A N 1
ATOM 1832 C CA . LEU A 1 245 ? -28.589 -3.021 8.179 1.00 83.81 245 LEU A CA 1
ATOM 1833 C C . LEU A 1 245 ? -29.720 -3.811 7.520 1.00 83.81 245 LEU A C 1
ATOM 1835 O O . LEU A 1 245 ? -30.132 -4.846 8.035 1.00 83.81 245 LEU A O 1
ATOM 1839 N N . LYS A 1 246 ? -30.193 -3.337 6.361 1.00 86.38 246 LYS A N 1
ATOM 1840 C CA . LYS A 1 246 ? -31.197 -4.043 5.557 1.00 86.38 246 LYS A CA 1
ATOM 1841 C C . LYS A 1 246 ? -30.662 -5.365 5.010 1.00 86.38 246 LYS A C 1
ATOM 1843 O O . LYS A 1 246 ? -31.375 -6.356 5.048 1.00 86.38 246 LYS A O 1
ATOM 1848 N N . THR A 1 247 ? -29.423 -5.374 4.513 1.00 84.69 247 THR A N 1
ATOM 1849 C CA . THR A 1 247 ? -28.780 -6.578 3.954 1.00 84.69 247 THR A CA 1
ATOM 1850 C C . THR A 1 247 ? -28.520 -7.631 5.026 1.00 84.69 247 THR A C 1
ATOM 1852 O O . THR A 1 247 ? -28.668 -8.813 4.760 1.00 84.69 247 THR A O 1
ATOM 1855 N N . ALA A 1 248 ? -28.176 -7.199 6.237 1.00 81.38 248 ALA A N 1
ATOM 1856 C CA . ALA A 1 248 ? -27.975 -8.062 7.393 1.00 81.38 248 ALA A CA 1
ATOM 1857 C C . ALA A 1 248 ? -29.288 -8.609 7.984 1.00 81.38 248 ALA A C 1
ATOM 1859 O O . ALA A 1 248 ? -29.250 -9.211 9.048 1.00 81.38 248 ALA A O 1
ATOM 1860 N N . GLU A 1 249 ? -30.448 -8.328 7.373 1.00 83.69 249 GLU A N 1
ATOM 1861 C CA . GLU A 1 249 ? -31.776 -8.694 7.892 1.00 83.69 249 GLU A CA 1
ATOM 1862 C C . GLU A 1 249 ? -31.976 -8.307 9.370 1.00 83.69 249 GLU A C 1
ATOM 1864 O O . GLU A 1 249 ? -32.672 -8.979 10.125 1.00 83.69 249 GLU A O 1
ATOM 1869 N N . TYR A 1 250 ? -31.371 -7.189 9.790 1.00 70.75 250 TYR A N 1
ATOM 1870 C CA . TYR A 1 250 ? -31.354 -6.715 11.179 1.00 70.75 250 TYR A CA 1
ATOM 1871 C C . TYR A 1 250 ? -30.605 -7.619 12.181 1.00 70.75 250 TYR A C 1
ATOM 1873 O O . TYR A 1 250 ? -30.639 -7.358 13.386 1.00 70.75 250 TYR A O 1
ATOM 1881 N N . GLU A 1 251 ? -29.852 -8.617 11.717 1.00 81.69 251 GLU A N 1
ATOM 1882 C CA . GLU A 1 251 ? -28.923 -9.385 12.541 1.00 81.69 251 GLU A CA 1
ATOM 1883 C C . GLU A 1 251 ? -27.601 -8.623 12.713 1.00 81.69 251 GLU A C 1
ATOM 1885 O O . GLU A 1 251 ? -26.756 -8.571 11.818 1.00 81.69 251 GLU A O 1
ATOM 1890 N N . LEU A 1 252 ? -27.368 -8.064 13.909 1.00 75.00 252 LEU A N 1
ATOM 1891 C CA . LEU A 1 252 ? -26.120 -7.349 14.234 1.00 75.00 252 LEU A CA 1
ATOM 1892 C C . LEU A 1 252 ? -24.865 -8.196 13.979 1.00 75.00 252 LEU A C 1
ATOM 1894 O O . LEU A 1 252 ? -23.806 -7.656 13.661 1.00 75.00 252 LEU A O 1
ATOM 1898 N N . ALA A 1 253 ? -24.996 -9.521 14.070 1.00 77.12 253 ALA A N 1
ATOM 1899 C CA . ALA A 1 253 ? -23.910 -10.441 13.793 1.00 77.12 253 ALA A CA 1
ATOM 1900 C C . ALA A 1 253 ? -23.486 -10.483 12.314 1.00 77.12 253 ALA A C 1
ATOM 1902 O O . ALA A 1 253 ? -22.364 -10.863 12.009 1.00 77.12 253 ALA A O 1
ATOM 1903 N N . GLN A 1 254 ? -24.329 -10.069 11.380 1.00 81.94 254 GLN A N 1
ATOM 1904 C CA . GLN A 1 254 ? -23.938 -9.986 9.972 1.00 81.94 254 GLN A CA 1
ATOM 1905 C C . GLN A 1 254 ? -23.417 -8.588 9.603 1.00 81.94 254 GLN A C 1
ATOM 1907 O O . GLN A 1 254 ? -22.869 -8.376 8.521 1.00 81.94 254 GLN A O 1
ATOM 1912 N N . PHE A 1 255 ? -23.580 -7.621 10.508 1.00 83.75 255 PHE A N 1
ATOM 1913 C CA . PHE A 1 255 ? -23.238 -6.223 10.277 1.00 83.75 255 PHE A CA 1
ATOM 1914 C C . PHE A 1 255 ? -21.795 -5.879 10.669 1.00 83.75 255 PHE A C 1
ATOM 1916 O O . PHE A 1 255 ? -21.169 -5.019 10.041 1.00 83.75 255 PHE A O 1
ATOM 1923 N N . TYR A 1 256 ? -21.257 -6.562 11.681 1.00 89.19 256 TYR A N 1
ATOM 1924 C CA . TYR A 1 256 ? -19.930 -6.315 12.236 1.00 89.19 256 TYR A CA 1
ATOM 1925 C C . TYR A 1 256 ? -19.028 -7.547 12.150 1.00 89.19 256 TYR A C 1
ATOM 1927 O O . TYR A 1 256 ? -19.491 -8.686 12.148 1.00 89.19 256 TYR A O 1
ATOM 1935 N N . ILE A 1 257 ? -17.721 -7.304 12.113 1.00 90.75 257 ILE A N 1
ATOM 1936 C CA . ILE A 1 257 ? -16.705 -8.335 12.313 1.00 90.75 257 ILE A CA 1
ATOM 1937 C C . ILE A 1 257 ? -16.684 -8.710 13.801 1.00 90.75 257 ILE A C 1
ATOM 1939 O O . ILE A 1 257 ? -16.601 -7.838 14.662 1.00 90.75 257 ILE A O 1
ATOM 1943 N N . HIS A 1 258 ? -16.735 -10.010 14.105 1.00 88.75 258 HIS A N 1
ATOM 1944 C CA . HIS A 1 258 ? -16.794 -10.554 15.475 1.00 88.75 258 HIS A CA 1
ATOM 1945 C C . HIS A 1 258 ? -15.426 -10.730 16.127 1.00 88.75 258 HIS A C 1
ATOM 1947 O O . HIS A 1 258 ? -15.123 -11.761 16.724 1.00 88.75 258 HIS A O 1
ATOM 1953 N N . GLU A 1 259 ? -14.582 -9.721 16.004 1.00 89.62 259 GLU A N 1
ATOM 1954 C CA . GLU A 1 259 ? -13.329 -9.628 16.739 1.00 89.62 259 GLU A CA 1
ATOM 1955 C C . GLU A 1 259 ? -13.016 -8.163 17.027 1.00 89.62 259 GLU A C 1
ATOM 1957 O O . GLU A 1 259 ? -13.557 -7.257 16.391 1.00 89.62 259 GLU A O 1
ATOM 1962 N N . ASP A 1 260 ? -12.136 -7.934 18.001 1.00 90.81 260 ASP A N 1
ATOM 1963 C CA . ASP A 1 260 ? -11.611 -6.597 18.243 1.00 90.81 260 ASP A CA 1
ATOM 1964 C C . ASP A 1 260 ? -10.895 -6.082 16.989 1.00 90.81 260 ASP A C 1
ATOM 1966 O O . ASP A 1 260 ? -10.013 -6.750 16.443 1.00 90.81 260 ASP A O 1
ATOM 1970 N N . LEU A 1 261 ? -11.222 -4.858 16.583 1.00 92.31 261 LEU A N 1
ATOM 1971 C CA . LEU A 1 261 ? -10.655 -4.192 15.419 1.00 92.31 261 LEU A CA 1
ATOM 1972 C C . LEU A 1 261 ? -9.123 -4.152 15.474 1.00 92.31 261 LEU A C 1
ATOM 1974 O O . LEU A 1 261 ? -8.463 -4.332 14.456 1.00 92.31 261 LEU A O 1
ATOM 1978 N N . GLY A 1 262 ? -8.522 -4.008 16.658 1.00 93.94 262 GLY A N 1
ATOM 1979 C CA . GLY A 1 262 ? -7.070 -4.069 16.820 1.00 93.94 262 GLY A CA 1
ATOM 1980 C C . GLY A 1 262 ? -6.462 -5.419 16.419 1.00 93.94 262 GLY A C 1
ATOM 1981 O O . GLY A 1 262 ? -5.285 -5.472 16.048 1.00 93.94 262 GLY A O 1
ATOM 1982 N N . THR A 1 263 ? -7.232 -6.507 16.470 1.00 94.12 263 THR A N 1
ATOM 1983 C CA . THR A 1 263 ? -6.858 -7.825 15.931 1.00 94.12 263 THR A CA 1
ATOM 1984 C C . THR A 1 263 ? -6.923 -7.820 14.409 1.00 94.12 263 THR A C 1
ATOM 1986 O O . THR A 1 263 ? -5.923 -8.154 13.768 1.00 94.12 263 THR A O 1
ATOM 1989 N N . THR A 1 264 ? -8.023 -7.331 13.832 1.00 95.81 264 THR A N 1
ATOM 1990 C CA . THR A 1 264 ? -8.188 -7.207 12.378 1.00 95.81 264 THR A CA 1
ATOM 1991 C C . THR A 1 264 ? -7.090 -6.340 11.756 1.00 95.81 264 THR A C 1
ATOM 1993 O O . THR A 1 264 ? -6.448 -6.750 10.790 1.00 95.81 264 THR A O 1
ATOM 1996 N N . LEU A 1 265 ? -6.780 -5.180 12.350 1.00 96.25 265 LEU A N 1
ATOM 1997 C CA . LEU A 1 265 ? -5.726 -4.272 11.880 1.00 96.25 265 LEU A CA 1
ATOM 1998 C C . LEU A 1 265 ? -4.341 -4.943 11.874 1.00 96.25 265 LEU A C 1
ATOM 2000 O O . LEU A 1 265 ? -3.568 -4.774 10.930 1.00 96.25 265 LEU A O 1
ATOM 2004 N N . LYS A 1 266 ? -4.018 -5.751 12.895 1.00 96.44 266 LYS A N 1
ATOM 2005 C CA . LYS A 1 266 ? -2.778 -6.550 12.911 1.00 96.44 266 LYS A CA 1
ATOM 2006 C C . LYS A 1 266 ? -2.778 -7.598 11.801 1.00 96.44 266 LYS A C 1
ATOM 2008 O O . LYS A 1 266 ? -1.759 -7.753 11.129 1.00 96.44 266 LYS A O 1
ATOM 2013 N N . GLY A 1 267 ? -3.905 -8.284 11.600 1.00 96.69 267 GLY A N 1
ATOM 2014 C CA . GLY A 1 267 ? -4.089 -9.263 10.530 1.00 96.69 267 GLY A CA 1
ATOM 2015 C C . GLY A 1 267 ? -3.874 -8.657 9.143 1.00 96.69 267 GLY A C 1
ATOM 2016 O O . GLY A 1 267 ? -3.121 -9.213 8.343 1.00 96.69 267 GLY A O 1
ATOM 2017 N N . VAL A 1 268 ? -4.438 -7.473 8.886 1.00 96.88 268 VAL A N 1
ATOM 2018 C CA . VAL A 1 268 ? -4.221 -6.709 7.645 1.00 96.88 268 VAL A CA 1
ATOM 2019 C C . VAL A 1 268 ? -2.746 -6.380 7.451 1.00 96.88 268 VAL A C 1
ATOM 2021 O O . VAL A 1 268 ? -2.213 -6.615 6.371 1.00 96.88 268 VAL A O 1
ATOM 2024 N N . MET A 1 269 ? -2.052 -5.895 8.484 1.00 97.38 269 MET A N 1
ATOM 2025 C CA . MET A 1 269 ? -0.626 -5.565 8.376 1.00 97.38 269 MET A CA 1
ATOM 2026 C C . MET A 1 269 ? 0.246 -6.788 8.064 1.00 97.38 269 MET A C 1
ATOM 2028 O O . MET A 1 269 ? 1.151 -6.703 7.231 1.00 97.38 269 MET A O 1
ATOM 2032 N N . SER A 1 270 ? -0.035 -7.932 8.692 1.00 97.19 270 SER A N 1
ATOM 2033 C CA . SER A 1 270 ? 0.643 -9.199 8.392 1.00 97.19 270 SER A CA 1
ATOM 2034 C C . SER A 1 270 ? 0.349 -9.695 6.972 1.00 97.19 270 SER A C 1
ATOM 2036 O O . SER A 1 270 ? 1.269 -10.119 6.266 1.00 97.19 270 SER A O 1
ATOM 2038 N N . SER A 1 271 ? -0.907 -9.598 6.531 1.00 97.56 271 SER A N 1
ATOM 2039 C CA . SER A 1 271 ? -1.328 -9.999 5.180 1.00 97.56 271 SER A CA 1
ATOM 2040 C C . SER A 1 271 ? -0.676 -9.111 4.118 1.00 97.56 271 SER A C 1
ATOM 2042 O O . SER A 1 271 ? -0.129 -9.594 3.127 1.00 97.56 271 SER A O 1
ATOM 2044 N N . LEU A 1 272 ? -0.626 -7.802 4.365 1.00 97.19 272 LEU A N 1
ATOM 2045 C CA . LEU A 1 272 ? 0.039 -6.841 3.496 1.00 97.19 272 LEU A CA 1
ATOM 2046 C C . LEU A 1 272 ? 1.546 -7.114 3.393 1.00 97.19 272 LEU A C 1
ATOM 2048 O O . LEU A 1 272 ? 2.092 -7.129 2.292 1.00 97.19 272 LEU A O 1
ATOM 2052 N N . SER A 1 273 ? 2.222 -7.378 4.516 1.00 97.75 273 SER A N 1
ATOM 2053 C CA . SER A 1 273 ? 3.649 -7.723 4.498 1.00 97.75 273 SER A CA 1
ATOM 2054 C C . SER A 1 273 ? 3.919 -8.984 3.675 1.00 97.75 273 SER A C 1
ATOM 2056 O O . SER A 1 273 ? 4.816 -8.990 2.833 1.00 97.75 273 SER A O 1
ATOM 2058 N N . THR A 1 274 ? 3.102 -10.022 3.864 1.00 97.50 274 THR A N 1
ATOM 2059 C CA . THR A 1 274 ? 3.203 -11.288 3.120 1.00 97.50 274 THR A CA 1
ATOM 2060 C C . THR A 1 274 ? 2.948 -11.080 1.625 1.00 97.50 274 THR A C 1
ATOM 2062 O O . THR A 1 274 ? 3.695 -11.601 0.796 1.00 97.50 274 THR A O 1
ATOM 2065 N N . THR A 1 275 ? 1.982 -10.225 1.274 1.00 96.69 275 THR A N 1
ATOM 2066 C CA . THR A 1 275 ? 1.684 -9.849 -0.116 1.00 96.69 275 THR A CA 1
ATOM 2067 C C . THR A 1 275 ? 2.884 -9.179 -0.775 1.00 96.69 275 THR A C 1
ATOM 2069 O O . THR A 1 275 ? 3.251 -9.535 -1.897 1.00 96.69 275 THR A O 1
ATOM 2072 N N . VAL A 1 276 ? 3.532 -8.239 -0.076 1.00 97.81 276 VAL A N 1
ATOM 2073 C CA . VAL A 1 276 ? 4.745 -7.567 -0.564 1.00 97.81 276 VAL A CA 1
ATOM 2074 C C . VAL A 1 276 ? 5.869 -8.579 -0.780 1.00 97.81 276 VAL A C 1
ATOM 2076 O O . VAL A 1 276 ? 6.477 -8.570 -1.845 1.00 97.81 276 VAL A O 1
ATOM 2079 N N . VAL A 1 277 ? 6.116 -9.487 0.173 1.00 98.00 277 VAL A N 1
ATOM 2080 C CA . VAL A 1 277 ? 7.147 -10.535 0.034 1.00 98.00 277 VAL A CA 1
ATOM 2081 C C . VAL A 1 277 ? 6.886 -11.409 -1.194 1.00 98.00 277 VAL A C 1
ATOM 2083 O O . VAL A 1 277 ? 7.780 -11.574 -2.026 1.00 98.00 277 VAL A O 1
ATOM 2086 N N . GLY A 1 278 ? 5.667 -11.940 -1.330 1.00 96.31 278 GLY A N 1
ATOM 2087 C CA . GLY A 1 278 ? 5.296 -12.806 -2.451 1.00 96.31 278 GLY A CA 1
ATOM 2088 C C . GLY A 1 278 ? 5.411 -12.091 -3.796 1.00 96.31 278 GLY A C 1
ATOM 2089 O O . GLY A 1 278 ? 5.996 -12.624 -4.737 1.00 96.31 278 GLY A O 1
ATOM 2090 N N . THR A 1 279 ? 4.937 -10.848 -3.869 1.00 96.19 279 THR A N 1
ATOM 2091 C CA . THR A 1 279 ? 5.007 -10.046 -5.096 1.00 96.19 279 THR A CA 1
ATOM 2092 C C . THR A 1 279 ? 6.449 -9.713 -5.460 1.00 96.19 279 THR A C 1
ATOM 2094 O O . THR A 1 279 ? 6.854 -9.909 -6.600 1.00 96.19 279 THR A O 1
ATOM 2097 N N . VAL A 1 280 ? 7.263 -9.259 -4.506 1.00 97.44 280 VAL A N 1
ATOM 2098 C CA . VAL A 1 280 ? 8.671 -8.923 -4.759 1.00 97.44 280 VAL A CA 1
ATOM 2099 C C . VAL A 1 280 ? 9.471 -10.139 -5.228 1.00 97.44 280 VAL A C 1
ATOM 2101 O O . VAL A 1 280 ? 10.318 -10.002 -6.111 1.00 97.44 280 VAL A O 1
ATOM 2104 N N . ALA A 1 281 ? 9.195 -11.334 -4.698 1.00 96.75 281 ALA A N 1
ATOM 2105 C CA . ALA A 1 281 ? 9.830 -12.559 -5.181 1.00 96.75 281 ALA A CA 1
ATOM 2106 C C . ALA A 1 281 ? 9.539 -12.798 -6.674 1.00 96.75 281 ALA A C 1
ATOM 2108 O O . ALA A 1 281 ? 10.455 -13.080 -7.448 1.00 96.75 281 ALA A O 1
ATOM 2109 N N . VAL A 1 282 ? 8.285 -12.603 -7.095 1.00 94.94 282 VAL A N 1
ATOM 2110 C CA . VAL A 1 282 ? 7.876 -12.686 -8.506 1.00 94.94 282 VAL A CA 1
ATOM 2111 C C . VAL A 1 282 ? 8.585 -11.620 -9.340 1.00 94.94 282 VAL A C 1
ATOM 2113 O O . VAL A 1 282 ? 9.138 -11.939 -10.390 1.00 94.94 282 VAL A O 1
ATOM 2116 N N . LEU A 1 283 ? 8.630 -10.374 -8.862 1.00 96.12 283 LEU A N 1
ATOM 2117 C CA . LEU A 1 283 ? 9.308 -9.273 -9.553 1.00 96.12 283 LEU A CA 1
ATOM 2118 C C . LEU A 1 283 ? 10.804 -9.532 -9.730 1.00 96.12 283 LEU A C 1
ATOM 2120 O O . LEU A 1 283 ? 11.359 -9.206 -10.773 1.00 96.12 283 LEU A O 1
ATOM 2124 N N . GLY A 1 284 ? 11.454 -10.154 -8.745 1.00 95.94 284 GLY A N 1
ATOM 2125 C CA . GLY A 1 284 ? 12.851 -10.570 -8.838 1.00 95.94 284 GLY A CA 1
ATOM 2126 C C . GLY A 1 284 ? 13.097 -11.544 -9.988 1.00 95.94 284 GLY A C 1
ATOM 2127 O O . GLY A 1 284 ? 14.031 -11.344 -10.766 1.00 95.94 284 GLY A O 1
ATOM 2128 N N . ASN A 1 285 ? 12.242 -12.559 -10.120 1.00 94.81 285 ASN A N 1
ATOM 2129 C CA . ASN A 1 285 ? 12.328 -13.536 -11.207 1.00 94.81 285 ASN A CA 1
ATOM 2130 C C . ASN A 1 285 ? 12.044 -12.881 -12.563 1.00 94.81 285 ASN A C 1
ATOM 2132 O O . ASN A 1 285 ? 12.796 -13.078 -13.512 1.00 94.81 285 ASN A O 1
ATOM 2136 N N . LEU A 1 286 ? 11.010 -12.040 -12.619 1.00 93.81 286 LEU A N 1
ATOM 2137 C CA . LEU A 1 286 ? 10.604 -11.304 -13.814 1.00 93.81 286 LEU A CA 1
ATOM 2138 C C . LEU A 1 286 ? 11.717 -10.393 -14.336 1.00 93.81 286 LEU A C 1
ATOM 2140 O O . LEU A 1 286 ? 12.012 -10.349 -15.529 1.00 93.81 286 LEU A O 1
ATOM 2144 N N . TRP A 1 287 ? 12.356 -9.676 -13.414 1.00 93.56 287 TRP A N 1
ATOM 2145 C CA . TRP A 1 287 ? 13.467 -8.790 -13.713 1.00 93.56 287 TRP A CA 1
ATOM 2146 C C . TRP A 1 287 ? 14.672 -9.566 -14.249 1.00 93.56 287 TRP A C 1
ATOM 2148 O O . TRP A 1 287 ? 15.268 -9.173 -15.250 1.00 93.56 287 TRP A O 1
ATOM 2158 N N . ALA A 1 288 ? 15.007 -10.699 -13.625 1.00 92.75 288 ALA A N 1
ATOM 2159 C CA . ALA A 1 288 ? 16.080 -11.571 -14.092 1.00 92.75 288 ALA A CA 1
ATOM 2160 C C . ALA A 1 288 ? 15.793 -12.158 -15.485 1.00 92.75 288 ALA A C 1
ATOM 2162 O O . ALA A 1 288 ? 16.692 -12.183 -16.325 1.00 92.75 288 ALA A O 1
ATOM 2163 N N . GLU A 1 289 ? 14.554 -12.575 -15.753 1.00 92.31 289 GLU A N 1
ATOM 2164 C CA . GLU A 1 289 ? 14.156 -13.102 -17.060 1.00 92.31 289 GLU A CA 1
ATOM 2165 C C . GLU A 1 289 ? 14.289 -12.044 -18.158 1.00 92.31 289 GLU A C 1
ATOM 2167 O O . GLU A 1 289 ? 14.915 -12.307 -19.183 1.00 92.31 289 GLU A O 1
ATOM 2172 N N . ARG A 1 290 ? 13.799 -10.819 -17.924 1.00 90.88 290 ARG A N 1
ATOM 2173 C CA . ARG A 1 290 ? 13.976 -9.719 -18.884 1.00 90.88 290 ARG A CA 1
ATOM 2174 C C . ARG A 1 290 ? 15.455 -9.420 -19.132 1.00 90.88 290 ARG A C 1
ATOM 2176 O O . ARG A 1 290 ? 15.827 -9.170 -20.273 1.00 90.88 290 ARG A O 1
ATOM 2183 N N . LYS A 1 291 ? 16.316 -9.472 -18.102 1.00 90.12 291 LYS A N 1
ATOM 2184 C CA . LYS A 1 291 ? 17.772 -9.281 -18.283 1.00 90.12 291 LYS A CA 1
ATOM 2185 C C . LYS A 1 291 ? 18.376 -10.318 -19.223 1.00 90.12 291 LYS A C 1
ATOM 2187 O O . LYS A 1 291 ? 19.249 -9.984 -20.017 1.00 90.12 291 LYS A O 1
ATOM 2192 N N . ALA A 1 292 ? 17.922 -11.564 -19.124 1.00 91.94 292 ALA A N 1
ATOM 2193 C CA . ALA A 1 292 ? 18.384 -12.650 -19.981 1.00 91.94 292 ALA A CA 1
ATOM 2194 C C . ALA A 1 292 ? 17.816 -12.573 -21.410 1.00 91.94 292 ALA A C 1
ATOM 2196 O O . ALA A 1 292 ? 18.358 -13.213 -22.309 1.00 91.94 292 ALA A O 1
ATOM 2197 N N . ARG A 1 293 ? 16.739 -11.806 -21.613 1.00 91.94 293 ARG A N 1
ATOM 2198 C CA . ARG A 1 293 ? 15.932 -11.772 -22.835 1.00 91.94 293 ARG A CA 1
ATOM 2199 C C . ARG A 1 293 ? 15.657 -10.332 -23.294 1.00 91.94 293 ARG A C 1
ATOM 2201 O O . ARG A 1 293 ? 14.558 -9.811 -23.072 1.00 91.94 293 ARG A O 1
ATOM 2208 N N . PRO A 1 294 ? 16.643 -9.656 -23.917 1.00 86.25 294 PRO A N 1
ATOM 2209 C CA . PRO A 1 294 ? 16.524 -8.250 -24.310 1.00 86.25 294 PRO A CA 1
ATOM 2210 C C . PRO A 1 294 ? 15.344 -7.953 -25.245 1.00 86.25 294 PRO A C 1
ATOM 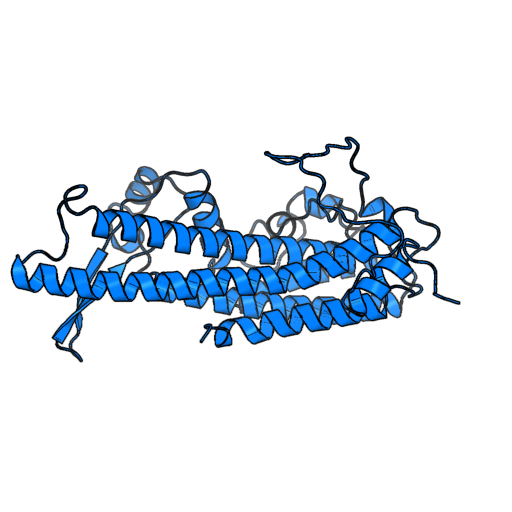2212 O O . PRO A 1 294 ? 14.831 -6.837 -25.241 1.00 86.25 294 PRO A O 1
ATOM 2215 N N . GLU A 1 295 ? 14.868 -8.938 -26.010 1.00 88.31 295 GLU A N 1
ATOM 2216 C CA . GLU A 1 295 ? 13.695 -8.821 -26.880 1.00 88.31 295 GLU A CA 1
ATOM 2217 C C . GLU A 1 295 ? 12.381 -8.557 -26.122 1.00 88.31 295 GLU A C 1
ATOM 2219 O O . GLU A 1 295 ? 11.409 -8.091 -26.713 1.00 88.31 295 GLU A O 1
ATOM 2224 N N . LEU A 1 296 ? 12.353 -8.810 -24.808 1.00 90.19 296 LEU A N 1
ATOM 2225 C CA . LEU A 1 296 ? 11.222 -8.515 -23.922 1.00 90.19 296 LEU A CA 1
ATOM 2226 C C . LEU A 1 296 ? 11.248 -7.082 -23.368 1.00 90.19 296 LEU A C 1
ATOM 2228 O O . LEU A 1 296 ? 10.496 -6.741 -22.449 1.00 90.19 296 LEU A O 1
ATOM 2232 N N . THR A 1 297 ? 12.145 -6.237 -23.874 1.00 87.00 297 THR A N 1
ATOM 2233 C CA . THR A 1 297 ? 12.257 -4.841 -23.451 1.00 87.00 297 THR A CA 1
ATOM 2234 C C . THR A 1 297 ? 11.083 -4.019 -23.969 1.00 87.00 297 THR A C 1
ATOM 2236 O O . THR A 1 297 ? 10.639 -4.161 -25.106 1.00 87.00 297 THR A O 1
ATOM 2239 N N . VAL A 1 298 ? 10.574 -3.134 -23.114 1.00 90.25 298 VAL A N 1
ATOM 2240 C CA . VAL A 1 298 ? 9.491 -2.205 -23.439 1.00 90.25 298 VAL A CA 1
ATOM 2241 C C . VAL A 1 298 ? 10.045 -0.790 -23.376 1.00 90.25 298 VAL A C 1
ATOM 2243 O O . VAL A 1 298 ? 10.778 -0.463 -22.447 1.00 90.25 298 VAL A O 1
ATOM 2246 N N . SER A 1 299 ? 9.685 0.035 -24.361 1.00 90.50 299 SER A N 1
ATOM 2247 C CA . SER A 1 299 ? 10.046 1.456 -24.395 1.00 90.50 299 SER A CA 1
ATOM 2248 C C . SER A 1 299 ? 9.545 2.170 -23.135 1.00 90.50 299 SER A C 1
ATOM 2250 O O . SER A 1 299 ? 8.373 2.054 -22.763 1.00 90.50 299 SER A O 1
ATOM 2252 N N . ALA A 1 300 ? 10.427 2.940 -22.499 1.00 93.56 300 ALA A N 1
ATOM 2253 C CA . ALA A 1 300 ? 10.111 3.745 -21.325 1.00 93.56 300 ALA A CA 1
ATOM 2254 C C . ALA A 1 300 ? 9.022 4.789 -21.626 1.00 93.56 300 ALA A C 1
ATOM 2256 O O . ALA A 1 300 ? 8.140 5.021 -20.801 1.00 93.56 300 ALA A O 1
ATOM 2257 N N . SER A 1 301 ? 8.989 5.337 -22.842 1.00 94.50 301 SER A N 1
ATOM 2258 C CA . SER A 1 301 ? 7.939 6.244 -23.318 1.00 94.50 301 SER A CA 1
ATOM 2259 C C . SER A 1 301 ? 6.549 5.592 -23.389 1.00 94.50 301 SER A C 1
ATOM 2261 O O . SER A 1 301 ? 5.534 6.288 -23.343 1.00 94.50 301 SER A O 1
ATOM 2263 N N . ALA A 1 302 ? 6.453 4.257 -23.445 1.00 94.12 302 ALA A N 1
ATOM 2264 C CA . ALA A 1 302 ? 5.173 3.556 -23.294 1.00 94.12 302 ALA A CA 1
ATOM 2265 C C . ALA A 1 302 ? 4.698 3.497 -21.828 1.00 94.12 302 ALA A C 1
ATOM 2267 O O . ALA A 1 302 ? 3.512 3.270 -21.569 1.00 94.12 302 ALA A O 1
ATOM 2268 N N . GLN A 1 303 ? 5.614 3.701 -20.878 1.00 94.94 303 GLN A N 1
ATOM 2269 C CA . GLN A 1 303 ? 5.396 3.596 -19.433 1.00 94.94 303 GLN A CA 1
ATOM 2270 C C . GLN A 1 303 ? 5.412 4.949 -18.712 1.00 94.94 303 GLN A C 1
ATOM 2272 O O . GLN A 1 303 ? 5.067 5.037 -17.532 1.00 94.94 303 GLN A O 1
ATOM 2277 N N . TRP A 1 304 ? 5.783 6.016 -19.412 1.00 95.00 304 TRP A N 1
ATOM 2278 C CA . TRP A 1 304 ? 5.899 7.358 -18.867 1.00 95.00 304 TRP A CA 1
ATOM 2279 C C . TRP A 1 304 ? 5.155 8.360 -19.733 1.00 95.00 304 TRP A C 1
ATOM 2281 O O . TRP A 1 304 ? 5.174 8.294 -20.960 1.00 95.00 304 TRP A O 1
ATOM 2291 N N . LYS A 1 305 ? 4.494 9.320 -19.089 1.00 90.31 305 LYS A N 1
ATOM 2292 C CA . LYS A 1 305 ? 3.913 10.471 -19.777 1.00 90.31 305 LYS A CA 1
ATOM 2293 C C . LYS A 1 305 ? 4.412 11.731 -19.086 1.00 90.31 305 LYS A C 1
ATOM 2295 O O . LYS A 1 305 ? 4.091 11.903 -17.910 1.00 90.31 305 LYS A O 1
ATOM 2300 N N . PRO A 1 306 ? 5.145 12.609 -19.791 1.00 83.25 306 PRO A N 1
ATOM 2301 C CA . PRO A 1 306 ? 5.582 13.875 -19.226 1.00 83.25 306 PRO A CA 1
ATOM 2302 C C . PRO A 1 306 ? 4.393 14.655 -18.667 1.00 83.25 306 PRO A C 1
ATOM 2304 O O . PRO A 1 306 ? 3.314 14.698 -19.270 1.00 83.25 306 PRO A O 1
ATOM 2307 N N . VAL A 1 307 ? 4.582 15.279 -17.508 1.00 79.50 307 VAL A N 1
ATOM 2308 C CA . VAL A 1 307 ? 3.556 16.143 -16.923 1.00 79.50 307 VAL A CA 1
ATOM 2309 C C . VAL A 1 307 ? 3.485 17.423 -17.756 1.00 79.50 307 VAL A C 1
ATOM 2311 O O . VAL A 1 307 ? 4.470 18.140 -17.892 1.00 79.50 307 VAL A O 1
ATOM 2314 N N . SER A 1 308 ? 2.314 17.712 -18.327 1.00 72.06 308 SER A N 1
ATOM 2315 C CA . SER A 1 308 ? 2.121 18.832 -19.259 1.00 72.06 308 SER A CA 1
ATOM 2316 C C . SER A 1 308 ? 2.054 20.208 -18.589 1.00 72.06 308 SER A C 1
ATOM 2318 O O . SER A 1 308 ? 2.126 21.222 -19.276 1.00 72.06 308 SER A O 1
ATOM 2320 N N . ALA A 1 309 ? 1.878 20.262 -17.266 1.00 74.81 309 ALA A N 1
ATOM 2321 C CA . ALA A 1 309 ? 1.751 21.502 -16.508 1.00 74.81 309 ALA A CA 1
ATOM 2322 C C . ALA A 1 309 ? 2.770 21.534 -15.366 1.00 74.81 309 ALA A C 1
ATOM 2324 O O . ALA A 1 309 ? 2.655 20.794 -14.390 1.00 74.81 309 ALA A O 1
ATOM 2325 N N . TYR A 1 310 ? 3.755 22.422 -15.484 1.00 77.19 310 TYR A N 1
ATOM 2326 C CA . TYR A 1 310 ? 4.684 22.726 -14.404 1.00 77.19 310 TYR A CA 1
ATOM 2327 C C . TYR A 1 310 ? 3.969 23.596 -13.362 1.00 77.19 310 TYR A C 1
ATOM 2329 O O . TYR A 1 310 ? 3.748 24.787 -13.581 1.00 77.19 310 TYR A O 1
ATOM 2337 N N . GLN A 1 311 ? 3.559 22.996 -12.244 1.00 81.75 311 GLN A N 1
ATOM 2338 C CA . GLN A 1 311 ? 2.989 23.714 -11.103 1.00 81.75 311 GLN A CA 1
ATOM 2339 C C . GLN A 1 311 ? 4.005 23.743 -9.963 1.00 81.75 311 GLN A C 1
ATOM 2341 O O . GLN A 1 311 ? 4.451 22.699 -9.496 1.00 81.75 311 GLN A O 1
ATOM 2346 N N . VAL A 1 312 ? 4.357 24.944 -9.502 1.00 85.12 312 VAL A N 1
ATOM 2347 C CA . VAL A 1 312 ? 5.273 25.135 -8.370 1.00 85.12 312 VAL A CA 1
ATOM 2348 C C . VAL A 1 312 ? 4.498 25.677 -7.182 1.00 85.12 312 VAL A C 1
ATOM 2350 O O . VAL A 1 312 ? 4.083 26.837 -7.181 1.00 85.12 312 VAL A O 1
ATOM 2353 N N . PHE A 1 313 ? 4.339 24.853 -6.149 1.00 88.75 313 PHE A N 1
ATOM 2354 C CA . PHE A 1 313 ? 3.886 25.318 -4.843 1.00 88.75 313 PHE A CA 1
ATOM 2355 C C . PHE A 1 313 ? 5.066 25.952 -4.099 1.00 88.75 313 PHE A C 1
ATOM 2357 O O . PHE A 1 313 ? 6.022 25.268 -3.747 1.00 88.75 313 PHE A O 1
ATOM 2364 N N . LYS A 1 314 ? 5.016 27.270 -3.871 1.00 87.25 314 LYS A N 1
ATOM 2365 C CA . LYS A 1 314 ? 6.109 28.023 -3.227 1.00 87.25 314 LYS A CA 1
ATOM 2366 C C . LYS A 1 314 ? 6.128 27.906 -1.694 1.00 87.25 314 LYS A C 1
ATOM 2368 O O . LYS A 1 314 ? 7.056 28.407 -1.073 1.00 87.25 314 LYS A O 1
ATOM 2373 N N . GLY A 1 315 ? 5.137 27.248 -1.090 1.00 88.38 315 GLY A N 1
ATOM 2374 C CA . GLY A 1 315 ? 4.939 27.223 0.362 1.00 88.38 315 GLY A CA 1
ATOM 2375 C C . GLY A 1 315 ? 4.033 28.353 0.861 1.00 88.38 315 GLY A C 1
ATOM 2376 O O . GLY A 1 315 ? 3.716 29.284 0.122 1.00 88.38 315 GLY A O 1
ATOM 2377 N N . TYR A 1 316 ? 3.608 28.254 2.124 1.00 91.19 316 TYR A N 1
ATOM 2378 C CA . TYR A 1 316 ? 2.787 29.276 2.795 1.00 91.19 316 TYR A CA 1
ATOM 2379 C C . TYR A 1 316 ? 3.611 30.468 3.309 1.00 91.19 316 TYR A C 1
ATOM 2381 O O . TYR A 1 316 ? 3.066 31.549 3.505 1.00 91.19 316 TYR A O 1
ATOM 2389 N N . GLU A 1 317 ? 4.922 30.283 3.474 1.00 88.31 317 GLU A N 1
ATOM 2390 C CA . GLU A 1 317 ? 5.875 31.315 3.886 1.00 88.31 317 GLU A CA 1
ATOM 2391 C C . GLU A 1 317 ? 7.203 31.104 3.130 1.00 88.31 317 GLU A C 1
ATOM 2393 O O . GLU A 1 317 ? 8.135 30.489 3.653 1.00 88.31 317 GLU A O 1
ATOM 2398 N N . PRO A 1 318 ? 7.290 31.516 1.849 1.00 84.12 318 PRO A N 1
ATOM 2399 C CA . PRO A 1 318 ? 8.499 31.339 1.051 1.00 84.12 318 PRO A CA 1
ATOM 2400 C C . PRO A 1 318 ? 9.616 32.260 1.559 1.00 84.12 318 PRO A C 1
ATOM 2402 O O . PRO A 1 318 ? 9.745 33.404 1.128 1.00 84.12 318 PRO A O 1
ATOM 2405 N N . GLY A 1 319 ? 10.428 31.757 2.485 1.00 74.81 319 GLY A N 1
ATOM 2406 C CA . GLY A 1 319 ? 11.667 32.392 2.924 1.00 74.81 319 GLY A CA 1
ATOM 2407 C C . GLY A 1 319 ? 12.884 31.870 2.149 1.00 74.81 319 GLY A C 1
ATOM 2408 O O . GLY A 1 319 ? 12.866 30.737 1.657 1.00 74.81 319 GLY A O 1
ATOM 2409 N N . PRO A 1 320 ? 13.977 32.646 2.052 1.00 66.31 320 PRO A N 1
ATOM 2410 C CA . PRO A 1 320 ? 15.240 32.155 1.523 1.00 66.31 320 PRO A CA 1
ATOM 2411 C C . PRO A 1 320 ? 15.856 31.185 2.539 1.00 66.31 320 PRO A C 1
ATOM 2413 O O . PRO A 1 320 ? 16.705 31.562 3.344 1.00 66.31 320 PRO A O 1
ATOM 2416 N N . MET A 1 321 ? 15.447 29.914 2.523 1.00 62.16 321 MET A N 1
ATOM 2417 C CA . MET A 1 321 ? 16.315 28.874 3.067 1.00 62.16 321 MET A CA 1
ATOM 2418 C C . MET A 1 321 ? 17.582 28.901 2.217 1.00 62.16 321 MET A C 1
ATOM 2420 O O . MET A 1 321 ? 17.547 28.556 1.038 1.00 62.16 321 MET A O 1
ATOM 2424 N N . GLY A 1 322 ? 18.674 29.404 2.795 1.00 54.88 322 GLY A N 1
ATOM 2425 C CA . GLY A 1 322 ? 19.960 29.581 2.133 1.00 54.88 322 GLY A CA 1
ATOM 2426 C C . GLY A 1 322 ? 20.607 28.247 1.776 1.00 54.88 322 GLY A C 1
ATOM 2427 O O . GLY A 1 322 ? 21.615 27.869 2.368 1.00 54.88 322 GLY A O 1
ATOM 2428 N N . ILE A 1 323 ? 20.058 27.539 0.789 1.00 57.19 323 ILE A N 1
ATOM 2429 C CA . ILE A 1 323 ? 20.764 26.495 0.051 1.00 57.19 323 ILE A CA 1
ATOM 2430 C C . ILE A 1 323 ? 21.779 27.242 -0.827 1.00 57.19 323 ILE A C 1
ATOM 2432 O O . ILE A 1 323 ? 21.546 27.507 -2.002 1.00 57.19 323 ILE A O 1
ATOM 2436 N N . SER A 1 324 ? 22.859 27.716 -0.198 1.00 55.38 324 SER A N 1
ATOM 2437 C CA . SER A 1 324 ? 23.911 28.505 -0.838 1.00 55.38 324 SER A CA 1
ATOM 2438 C C . SER A 1 324 ? 24.657 27.624 -1.837 1.00 55.38 324 SER A C 1
ATOM 2440 O O . SER A 1 324 ? 25.459 26.761 -1.474 1.00 55.38 324 SER A O 1
ATOM 2442 N N . SER A 1 325 ? 24.359 27.835 -3.114 1.00 57.03 325 SER A N 1
ATOM 2443 C CA . SER A 1 325 ? 24.718 26.986 -4.251 1.00 57.03 325 SER A CA 1
ATOM 2444 C C . SER A 1 325 ? 26.207 26.957 -4.617 1.00 57.03 325 SER A C 1
ATOM 2446 O O . SER A 1 325 ? 26.554 26.386 -5.644 1.00 57.03 325 SER A O 1
ATOM 2448 N N . GLU A 1 326 ? 27.103 27.533 -3.811 1.00 54.25 326 GLU A N 1
ATOM 2449 C CA . GLU A 1 326 ? 28.539 27.583 -4.139 1.00 54.25 326 GLU A CA 1
ATOM 2450 C C . GLU A 1 326 ? 29.466 26.958 -3.086 1.00 54.25 3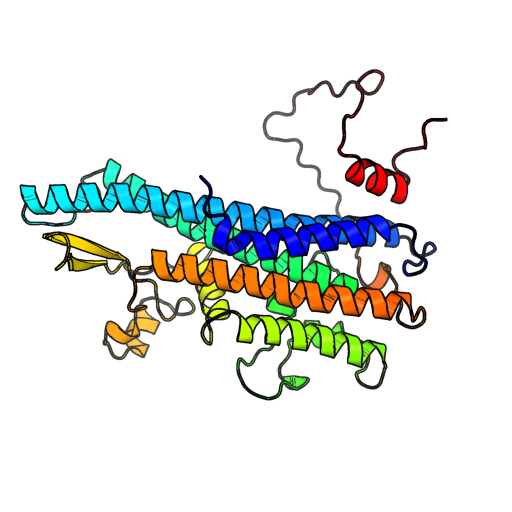26 GLU A C 1
ATOM 2452 O O . GLU A 1 326 ? 30.608 26.632 -3.405 1.00 54.25 326 GLU A O 1
ATOM 2457 N N . LYS A 1 327 ? 29.011 26.751 -1.840 1.00 52.84 327 LYS A N 1
ATOM 2458 C CA . LYS A 1 327 ? 29.846 26.166 -0.761 1.00 52.84 327 LYS A CA 1
ATOM 2459 C C . LYS A 1 327 ? 29.146 25.113 0.096 1.00 52.84 327 LYS A C 1
ATOM 2461 O O . LYS A 1 327 ? 29.779 24.524 0.972 1.00 52.84 327 LYS A O 1
ATOM 2466 N N . SER A 1 328 ? 27.861 24.860 -0.130 1.00 58.44 328 SER A N 1
ATOM 2467 C CA . SER A 1 328 ? 27.129 23.826 0.595 1.00 58.44 328 SER A CA 1
ATOM 2468 C C . SER A 1 328 ? 27.367 22.463 -0.055 1.00 58.44 328 SER A C 1
ATOM 2470 O O . SER A 1 328 ? 26.938 22.216 -1.180 1.00 58.44 328 SER A O 1
ATOM 2472 N N . ALA A 1 329 ? 28.048 21.563 0.656 1.00 64.38 329 ALA A N 1
ATOM 2473 C CA . ALA A 1 329 ? 28.135 20.167 0.248 1.00 64.38 329 ALA A CA 1
ATOM 2474 C C . ALA A 1 329 ? 26.757 19.509 0.418 1.00 64.38 329 ALA A C 1
ATOM 2476 O O . ALA A 1 329 ? 26.230 19.450 1.531 1.00 64.38 329 ALA A O 1
ATOM 2477 N N . LEU A 1 330 ? 26.170 19.012 -0.675 1.00 70.19 330 LEU A N 1
ATOM 2478 C CA . LEU A 1 330 ? 24.972 18.180 -0.594 1.00 70.19 330 LEU A CA 1
ATOM 2479 C C . LEU A 1 330 ? 25.386 16.809 -0.048 1.00 70.19 330 LEU A C 1
ATOM 2481 O O . LEU A 1 330 ? 25.936 15.978 -0.771 1.00 70.19 330 LEU A O 1
ATOM 2485 N N . ILE A 1 331 ? 25.164 16.582 1.244 1.00 78.19 331 ILE A N 1
ATOM 2486 C CA . ILE A 1 331 ? 25.381 15.268 1.850 1.00 78.19 331 ILE A CA 1
ATOM 2487 C C . ILE A 1 331 ? 24.171 14.406 1.500 1.00 78.19 331 ILE A C 1
ATOM 2489 O O . ILE A 1 331 ? 23.053 14.701 1.916 1.00 78.19 331 ILE A O 1
ATOM 2493 N N . MET A 1 332 ? 24.394 13.346 0.727 1.00 83.75 332 MET A N 1
ATOM 2494 C CA . MET A 1 332 ? 23.348 12.404 0.336 1.00 83.75 332 MET A CA 1
ATOM 2495 C C . MET A 1 332 ? 23.789 10.965 0.563 1.00 83.75 332 MET A C 1
ATOM 2497 O O . MET A 1 332 ? 24.982 10.655 0.579 1.00 83.75 332 MET A O 1
ATOM 2501 N N . HIS A 1 333 ? 22.815 10.072 0.715 1.00 86.56 333 HIS A N 1
ATOM 2502 C CA . HIS A 1 333 ? 23.095 8.649 0.793 1.00 86.56 333 HIS A CA 1
ATOM 2503 C C . HIS A 1 333 ? 23.727 8.160 -0.532 1.00 86.56 333 HIS A C 1
ATOM 2505 O O . HIS A 1 333 ? 23.284 8.583 -1.604 1.00 86.56 333 HIS A O 1
ATOM 2511 N N . PRO A 1 334 ? 24.723 7.247 -0.519 1.00 86.75 334 PRO A N 1
ATOM 2512 C CA . PRO A 1 334 ? 25.413 6.813 -1.739 1.00 86.75 334 PRO A CA 1
ATOM 2513 C C . PRO A 1 334 ? 24.491 6.271 -2.836 1.00 86.75 334 PRO A C 1
ATOM 2515 O O . PRO A 1 334 ? 24.769 6.437 -4.021 1.00 86.75 334 PRO A O 1
ATOM 2518 N N . SER A 1 335 ? 23.381 5.630 -2.463 1.00 83.94 335 SER A N 1
ATOM 2519 C CA . SER A 1 335 ? 22.402 5.135 -3.437 1.00 83.94 335 SER A CA 1
ATOM 2520 C C . SER A 1 335 ? 21.633 6.258 -4.142 1.00 83.94 335 SER A C 1
ATOM 2522 O O . SER A 1 335 ? 21.258 6.084 -5.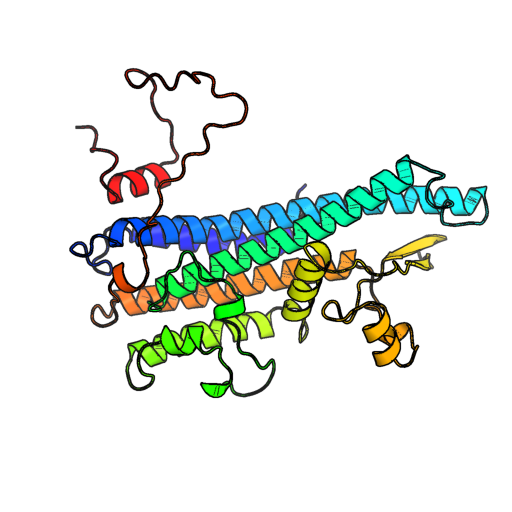296 1.00 83.94 335 SER A O 1
ATOM 2524 N N . ASP A 1 336 ? 21.429 7.409 -3.497 1.00 86.12 336 ASP A N 1
ATOM 2525 C CA . ASP A 1 336 ? 20.812 8.581 -4.128 1.00 86.12 336 ASP A CA 1
ATOM 2526 C C . ASP A 1 336 ? 21.809 9.308 -5.029 1.00 86.12 336 ASP A C 1
ATOM 2528 O O . ASP A 1 336 ? 21.449 9.719 -6.130 1.00 86.12 336 ASP A O 1
ATOM 2532 N N . ALA A 1 337 ? 23.090 9.342 -4.644 1.00 86.38 337 ALA A N 1
ATOM 2533 C CA . ALA A 1 337 ? 24.155 9.831 -5.519 1.00 86.38 337 ALA A CA 1
ATOM 2534 C C . ALA A 1 337 ? 24.246 9.023 -6.823 1.00 86.38 337 ALA A C 1
ATOM 2536 O O . ALA A 1 337 ? 24.408 9.603 -7.896 1.00 86.38 337 ALA A O 1
ATOM 2537 N N . ARG A 1 338 ? 24.099 7.690 -6.756 1.00 86.00 338 ARG A N 1
ATOM 2538 C CA . ARG A 1 338 ? 24.065 6.835 -7.957 1.00 86.00 338 ARG A CA 1
ATOM 2539 C C . ARG A 1 338 ? 22.878 7.155 -8.863 1.00 86.00 338 ARG A C 1
ATOM 2541 O O . ARG A 1 338 ? 23.082 7.280 -10.061 1.00 86.00 338 ARG A O 1
ATOM 2548 N N . ARG A 1 339 ? 21.676 7.335 -8.306 1.00 88.62 339 ARG A N 1
ATOM 2549 C CA . ARG A 1 339 ? 20.470 7.705 -9.074 1.00 88.62 339 ARG A CA 1
ATOM 2550 C C . ARG A 1 339 ? 20.641 9.046 -9.783 1.00 88.62 339 ARG A C 1
ATOM 2552 O O . ARG A 1 339 ? 20.441 9.139 -10.986 1.00 88.62 339 ARG A O 1
ATOM 2559 N N . MET A 1 340 ? 21.108 10.058 -9.051 1.00 87.19 340 MET A N 1
ATOM 2560 C CA . MET A 1 340 ? 21.378 11.388 -9.601 1.00 87.19 340 MET A CA 1
ATOM 2561 C C . MET A 1 340 ? 22.454 11.359 -10.696 1.00 87.19 340 MET A C 1
ATOM 2563 O O . MET A 1 340 ? 22.360 12.092 -11.677 1.00 87.19 340 MET A O 1
ATOM 2567 N N . LYS A 1 341 ? 23.477 10.507 -10.549 1.00 85.44 341 LYS A N 1
ATOM 2568 C CA . LYS A 1 341 ? 24.493 10.287 -11.585 1.00 85.44 341 LYS A CA 1
ATOM 2569 C C . LYS A 1 341 ? 23.910 9.576 -12.811 1.00 85.44 341 LYS A C 1
ATOM 2571 O O . LYS A 1 341 ? 24.214 9.993 -13.924 1.00 85.44 341 LYS A O 1
ATOM 2576 N N . ALA A 1 342 ? 23.090 8.543 -12.611 1.00 83.75 342 ALA A N 1
ATOM 2577 C CA . ALA A 1 342 ? 22.444 7.795 -13.689 1.00 83.75 342 ALA A CA 1
ATOM 2578 C C . ALA A 1 342 ? 21.523 8.694 -14.531 1.00 83.75 342 ALA A C 1
ATOM 2580 O O . ALA A 1 342 ? 21.553 8.601 -15.748 1.00 83.75 342 ALA A O 1
ATOM 2581 N N . GLY A 1 343 ? 20.804 9.630 -13.899 1.00 83.56 343 GLY A N 1
ATOM 2582 C CA . GLY A 1 343 ? 20.014 10.658 -14.592 1.00 83.56 343 GLY A CA 1
ATOM 2583 C C . GLY A 1 343 ? 20.812 11.874 -15.088 1.00 83.56 343 GLY A C 1
ATOM 2584 O O . GLY A 1 343 ? 20.225 12.900 -15.416 1.00 83.56 343 GLY A O 1
ATOM 2585 N N . GLY A 1 344 ? 22.150 11.834 -15.064 1.00 81.88 344 GLY A N 1
ATOM 2586 C CA . GLY A 1 344 ? 23.002 12.912 -15.584 1.00 81.88 344 GLY A CA 1
ATOM 2587 C C . GLY A 1 344 ? 22.991 14.230 -14.790 1.00 81.88 344 GLY A C 1
ATOM 2588 O O . GLY A 1 344 ? 23.540 15.227 -15.261 1.00 81.88 344 GLY A O 1
ATOM 2589 N N . LEU A 1 345 ? 22.412 14.257 -13.583 1.00 82.69 345 LEU A N 1
ATOM 2590 C CA . LEU A 1 345 ? 22.251 15.466 -12.760 1.00 82.69 345 LEU A CA 1
ATOM 2591 C C . LEU A 1 345 ? 23.505 15.827 -11.952 1.00 82.69 345 LEU A C 1
ATOM 2593 O O . LEU A 1 345 ? 23.683 16.979 -11.559 1.00 82.69 345 LEU A O 1
ATOM 2597 N N . ILE A 1 346 ? 24.390 14.857 -11.705 1.00 79.44 346 ILE A N 1
ATOM 2598 C CA . ILE A 1 346 ? 25.663 15.066 -11.003 1.00 79.44 346 ILE A CA 1
ATOM 2599 C C . ILE A 1 346 ? 26.809 14.585 -11.890 1.00 79.44 346 ILE A C 1
ATOM 2601 O O . ILE A 1 346 ? 26.870 13.417 -12.278 1.00 79.44 346 ILE A O 1
ATOM 2605 N N . LYS A 1 347 ? 27.759 15.481 -12.183 1.00 61.84 347 LYS A N 1
ATOM 2606 C CA . LYS A 1 347 ? 29.002 15.117 -12.876 1.00 61.84 347 LYS A CA 1
ATOM 2607 C C . LYS A 1 347 ? 29.932 14.374 -11.909 1.00 61.84 347 LYS A C 1
ATOM 2609 O O . LYS A 1 347 ? 30.015 14.773 -10.747 1.00 61.84 347 LYS A O 1
ATOM 2614 N N . PRO A 1 348 ? 30.658 13.331 -12.353 1.00 53.78 348 PRO A N 1
ATOM 2615 C CA . PRO A 1 348 ? 31.690 12.723 -11.524 1.00 53.78 348 PRO A CA 1
ATOM 2616 C C . PRO A 1 348 ? 32.705 13.798 -11.120 1.00 53.78 348 PRO A C 1
ATOM 2618 O O . PRO A 1 348 ? 33.198 14.543 -11.970 1.00 53.78 348 PRO A O 1
ATOM 2621 N N . VAL A 1 349 ? 32.979 13.889 -9.818 1.00 55.75 349 VAL A N 1
ATOM 2622 C CA . VAL A 1 349 ? 34.091 14.692 -9.305 1.00 55.75 349 VAL A CA 1
ATOM 2623 C C . VAL A 1 349 ? 35.361 14.091 -9.909 1.00 55.75 349 VAL A C 1
ATOM 2625 O O . VAL A 1 349 ? 35.581 12.887 -9.771 1.00 55.75 349 VAL A O 1
ATOM 2628 N N . ARG A 1 350 ? 36.099 14.898 -10.678 1.00 36.56 350 ARG A N 1
ATOM 2629 C CA . ARG A 1 350 ? 37.368 14.495 -11.298 1.00 36.56 350 ARG A CA 1
ATOM 2630 C C . ARG A 1 350 ? 38.462 14.327 -10.261 1.00 36.56 350 ARG A C 1
ATOM 2632 O O . ARG A 1 350 ? 38.483 15.153 -9.321 1.00 36.56 350 ARG A O 1
#

Secondary structure (DSSP, 8-state):
---GGGTHHHHHHHHHHHHHHHHTTTSTTS-TTSTTHHHHHHHHHHHHHHHHHHHHHHHHHHHHHHHHHHHHHHHHHHHHHHHS-SSPPTTS-HHHHHHHHHHHHHHHHHHHHHHHHHHHHHHHHHHHHT-SS-GGG--HHHHSBS-SSSS--GGGB-HHHHHHSPPTTSHHHHHHHHHHHHHHHHHHHHSSTTHHHHHHHHHHHHHHSPPPPPEEEEEE-TTTSSEEEEEEEES-TTS-HHHHHHHTTT-HHHHEEEEEHHHHHHHHHHHHHHHHHHHHHHHHHHHHHHHH-GGG---GGGT----S-------SS-------TTT------HHHHHHHHHTT-SPPP-

pLDDT: mean 86.54, std 11.53, range [36.56, 98.44]

Organism: NCBI:txid1259184